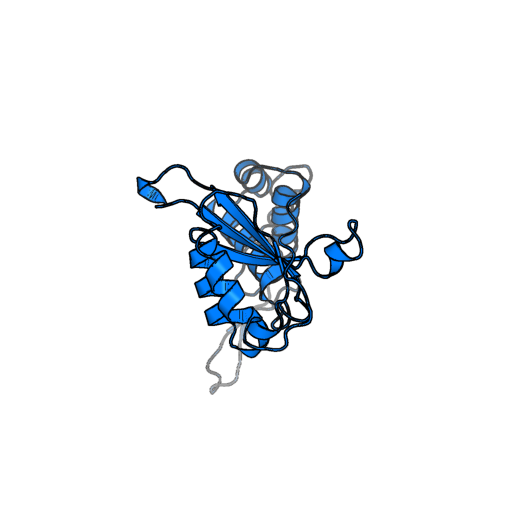Protein AF-A0A160PPE0-F1 (afdb_monomer)

Foldseek 3Di:
DAWEAFDPLATDADDDDWDKDADPDPPDPDGIDTDDDPQDDDPDRYGPVLLVVLQCCCPPVVDDLVSSCSSNVHDSVVSVVSPVVVVCCVAPVDVCSLPPQQAKEKEKDQQDPPCVVCNSSIKIWIWRCNVCVVPVPDDTHTHDIGDDDTLVRVVVVLVVVDDVSNLSHDHYHYPPDPPCPVRVVVVCVVVVPDDPDDDPDPDDD

Nearest PDB structures (foldseek):
  4g97-assembly1_A  TM=7.690E-01  e=4.240E-01  Brucella abortus 2308
  5wuq-assembly1_A  TM=9.415E-01  e=1.802E+00  Bacillus subtilis subsp. subtilis str. 168
  7qh5-assembly2_B  TM=7.690E-01  e=1.255E+00  Streptomyces tsukubensis NRRL18488
  5wur-assembly2_B  TM=7.619E-01  e=2.033E+00  Bacillus subtilis subsp. subtilis str. 168
  4qic-assembly1_C  TM=3.528E-01  e=1.048E+00  Bartonella quintana str. Toulouse

Secondary structure (DSSP, 8-state):
-EEEEEETTEEEEE-PPPPEEE---TT-S--EEE--BTTB-TT-SB-HHHHHHHHHHHHTS---HHHHHHHHT--HHHHHHHHHHHHHHHHHS-TTTTTT--EEEEEEEE----HHHHTT-EEEEEEE-HHHHH-TTSPPEEEEEEES-HHHHHHHHHHTTHHHHHHH--EEEE---TTTHHHHTTTHHHHTTS-S---------

Radius of gyration: 23.4 Å; Cα contacts (8 Å, |Δi|>4): 264; chains: 1; bounding box: 59×48×58 Å

pLDDT: mean 83.8, std 20.53, range [24.53, 97.12]

Solvent-accessible surface area (backbone atoms only — not comparable to full-atom values): 12202 Å² total; per-residue (Å²): 107,34,36,34,66,50,57,96,75,37,53,30,71,45,83,73,88,67,61,72,48,71,58,83,58,87,87,51,88,72,47,70,48,65,63,84,53,100,54,30,60,91,93,56,54,46,29,59,65,39,43,58,48,51,43,46,37,44,74,74,67,64,43,52,70,68,59,53,23,60,35,44,67,51,55,68,67,61,49,53,48,44,42,50,54,50,52,48,46,75,46,61,66,49,93,62,62,68,65,87,49,30,26,37,36,43,46,73,45,79,82,42,88,53,46,92,84,50,48,83,23,32,29,22,39,34,27,31,31,46,62,25,76,80,36,81,84,43,75,66,44,74,62,49,76,43,73,38,57,48,70,66,39,48,52,53,54,45,61,77,61,38,69,71,55,49,72,50,51,76,42,78,47,62,75,88,58,89,73,48,76,76,53,51,64,59,48,45,62,67,57,70,76,62,75,100,80,72,84,88,72,84,79,83,128

InterPro domains:
  IPR002560 Transposase IS204/IS1001/IS1096/IS1165, DDE domain [PF01610] (104-182)
  IPR047951 Transposase ISL3 [PTHR33498] (4-182)

Mean predicted aligned error: 9.92 Å

Structure (mmCIF, N/CA/C/O backbone):
data_AF-A0A160PPE0-F1
#
_entry.id   AF-A0A160PPE0-F1
#
loop_
_atom_site.group_PDB
_atom_site.id
_atom_site.type_symbol
_atom_site.label_atom_id
_atom_site.label_alt_id
_atom_site.label_comp_id
_atom_site.label_asym_id
_atom_site.label_entity_id
_atom_site.label_seq_id
_atom_site.pdbx_PDB_ins_code
_atom_site.Cartn_x
_atom_site.Cartn_y
_atom_site.Cartn_z
_atom_site.occupancy
_atom_site.B_iso_or_equiv
_atom_site.auth_seq_id
_atom_site.auth_comp_id
_atom_site.auth_asym_id
_atom_site.auth_atom_id
_atom_site.pdbx_PDB_model_num
ATOM 1 N N . MET A 1 1 ? -14.828 2.390 20.466 1.00 84.12 1 MET A N 1
ATOM 2 C CA . MET A 1 1 ? -14.376 3.751 20.105 1.00 84.12 1 MET A CA 1
ATOM 3 C C . MET A 1 1 ? -13.632 3.633 18.794 1.00 84.12 1 MET A C 1
ATOM 5 O O . MET A 1 1 ? -12.769 2.766 18.710 1.00 84.12 1 MET A O 1
ATOM 9 N N . LEU A 1 2 ? -14.002 4.438 17.804 1.00 94.56 2 LEU A N 1
ATOM 10 C CA . LEU A 1 2 ? -13.472 4.385 16.444 1.00 94.56 2 LEU A CA 1
ATOM 11 C C . LEU A 1 2 ? -12.759 5.710 16.148 1.00 94.56 2 LEU A C 1
ATOM 13 O O . LEU A 1 2 ? -13.330 6.768 16.389 1.00 94.56 2 LEU A O 1
ATOM 17 N N . ILE A 1 3 ? -11.504 5.662 15.721 1.00 96.31 3 ILE A N 1
ATOM 18 C CA . ILE A 1 3 ? -10.716 6.842 15.357 1.00 96.31 3 ILE A CA 1
ATOM 19 C C . ILE A 1 3 ? -11.130 7.301 13.971 1.00 96.31 3 ILE A C 1
ATOM 21 O O . ILE A 1 3 ? -11.381 6.482 13.083 1.00 96.31 3 ILE A O 1
ATOM 25 N N . ASP A 1 4 ? -11.179 8.614 13.810 1.00 96.38 4 ASP A N 1
ATOM 26 C CA . ASP A 1 4 ? -11.656 9.226 12.595 1.00 96.38 4 ASP A CA 1
ATOM 27 C C . ASP A 1 4 ? -10.858 10.474 12.206 1.00 96.38 4 ASP A C 1
ATOM 29 O O . ASP A 1 4 ? -9.935 10.874 12.919 1.00 96.38 4 ASP A O 1
ATOM 33 N N . LEU A 1 5 ? -11.187 11.072 11.058 1.00 96.88 5 LEU A N 1
ATOM 34 C CA . LEU A 1 5 ? -10.476 12.246 10.547 1.00 96.88 5 LEU A CA 1
ATOM 35 C C . LEU A 1 5 ? -10.443 13.392 11.562 1.00 96.88 5 LEU A C 1
ATOM 37 O O . LEU A 1 5 ? -11.443 13.627 12.244 1.00 96.88 5 LEU A O 1
ATOM 41 N N . PRO A 1 6 ? -9.329 14.142 11.630 1.00 95.75 6 PRO A N 1
ATOM 42 C CA . PRO A 1 6 ? -9.241 15.281 12.523 1.00 95.75 6 PRO A CA 1
ATOM 43 C C . PRO A 1 6 ? -10.255 16.358 12.133 1.00 95.75 6 PRO A C 1
ATOM 45 O O . PRO A 1 6 ? -10.425 16.673 10.953 1.00 95.75 6 PRO A O 1
ATOM 48 N N . ILE A 1 7 ? -10.888 16.957 13.138 1.00 94.44 7 ILE A N 1
ATOM 49 C CA . ILE A 1 7 ? -11.834 18.064 12.980 1.00 94.44 7 ILE A CA 1
ATOM 50 C C . ILE A 1 7 ? -11.154 19.314 13.526 1.00 94.44 7 ILE A C 1
ATOM 52 O O . ILE A 1 7 ? -10.729 19.337 14.679 1.00 94.44 7 ILE A O 1
ATOM 56 N N . VAL A 1 8 ? -10.993 20.334 12.678 1.00 93.06 8 VAL A N 1
ATOM 57 C CA . VAL A 1 8 ? -10.315 21.602 13.024 1.00 93.06 8 VAL A CA 1
ATOM 58 C C . VAL A 1 8 ? -8.919 21.365 13.642 1.00 93.06 8 VAL A C 1
ATOM 60 O O . VAL A 1 8 ? -8.497 22.036 14.572 1.00 93.06 8 VAL A O 1
ATOM 63 N N . GLY A 1 9 ? -8.192 20.360 13.140 1.00 87.56 9 GLY A N 1
ATOM 64 C CA . GLY A 1 9 ? -6.842 20.023 13.611 1.00 87.56 9 GLY A CA 1
ATOM 65 C C . GLY A 1 9 ? -6.776 19.161 14.877 1.00 87.56 9 GLY A C 1
ATOM 66 O O . GLY A 1 9 ? -5.674 18.832 15.312 1.00 87.56 9 GLY A O 1
ATOM 67 N N . PHE A 1 10 ? -7.914 18.744 15.439 1.00 93.06 10 PHE A N 1
ATOM 68 C CA . PHE A 1 10 ? -7.955 17.917 16.645 1.00 93.06 10 PHE A CA 1
ATOM 69 C C . PHE A 1 10 ? -8.280 16.446 16.340 1.00 93.06 10 PHE A C 1
ATOM 71 O O . PHE A 1 10 ? -9.212 16.170 15.572 1.00 93.06 10 PHE A O 1
ATOM 78 N N . PRO A 1 11 ? -7.572 15.486 16.974 1.00 95.62 11 PRO A N 1
ATOM 79 C CA . PRO A 1 11 ? -7.901 14.067 16.896 1.00 95.62 11 PRO A CA 1
ATOM 80 C C . PRO A 1 11 ? -9.362 13.793 17.258 1.00 95.62 11 PRO A C 1
ATOM 82 O O . PRO A 1 11 ? -9.830 14.189 18.327 1.00 95.62 11 PRO A O 1
ATOM 85 N N . THR A 1 12 ? -10.076 13.069 16.396 1.00 96.19 12 THR A N 1
ATOM 86 C CA . THR A 1 12 ? -11.505 12.786 16.585 1.00 96.19 12 THR A CA 1
ATOM 87 C C . THR A 1 12 ? -11.744 11.303 16.845 1.00 96.19 12 THR A C 1
ATOM 89 O O . THR A 1 12 ? -11.186 10.423 16.188 1.00 96.19 12 THR A O 1
ATOM 92 N N . LYS A 1 13 ? -12.591 11.017 17.839 1.00 94.94 13 LYS A N 1
ATOM 93 C CA . LYS A 1 13 ? -12.958 9.664 18.265 1.00 94.94 13 LYS A CA 1
ATOM 94 C C . LYS A 1 13 ? -14.474 9.527 18.276 1.00 94.94 13 LYS A C 1
ATOM 96 O O . LYS A 1 13 ? -15.155 10.164 19.075 1.00 94.94 13 LYS A O 1
ATOM 101 N N . LEU A 1 14 ? -14.998 8.638 17.445 1.00 94.12 14 LEU A N 1
ATOM 102 C CA . LEU A 1 14 ? -16.407 8.283 17.421 1.00 94.12 14 LEU A CA 1
ATOM 103 C C . LEU A 1 14 ? -16.722 7.280 18.538 1.00 94.12 14 LEU A C 1
ATOM 105 O O . LEU A 1 14 ? -16.109 6.208 18.671 1.00 94.12 14 LEU A O 1
ATOM 109 N N . ARG A 1 15 ? -17.723 7.620 19.348 1.00 93.88 15 ARG A N 1
ATOM 110 C CA . ARG A 1 15 ? -18.316 6.728 20.347 1.00 93.88 15 ARG A CA 1
ATOM 111 C C . ARG A 1 15 ? -19.572 6.102 19.761 1.00 93.88 15 ARG A C 1
ATOM 113 O O . ARG A 1 15 ? -20.648 6.675 19.822 1.00 93.88 15 ARG A O 1
ATOM 120 N N . ILE A 1 16 ? -19.400 4.921 19.181 1.00 91.00 16 ILE A N 1
ATOM 121 C CA . ILE A 1 16 ? -20.469 4.183 18.509 1.00 91.00 16 ILE A CA 1
ATOM 122 C C . ILE A 1 16 ? -20.936 3.045 19.418 1.00 91.00 16 ILE A C 1
ATOM 124 O O . ILE A 1 16 ? -20.110 2.321 19.983 1.00 91.00 16 ILE A O 1
ATOM 128 N N . ARG A 1 17 ? -22.256 2.881 19.543 1.00 91.62 17 ARG A N 1
ATOM 129 C CA . ARG A 1 17 ? -22.886 1.706 20.152 1.00 91.62 17 ARG A CA 1
ATOM 130 C C . ARG A 1 17 ? -23.423 0.825 19.031 1.00 91.62 17 ARG A C 1
ATOM 132 O O . ARG A 1 17 ? -24.295 1.249 18.284 1.00 91.62 17 ARG A O 1
ATOM 139 N N . LEU A 1 18 ? -22.892 -0.387 18.929 1.00 90.81 18 LEU A N 1
ATOM 140 C CA . LEU A 1 18 ? -23.317 -1.368 17.938 1.00 90.81 18 LEU A CA 1
ATOM 141 C C . LEU A 1 18 ? -24.235 -2.409 18.585 1.00 90.81 18 LEU A C 1
ATOM 143 O O . LEU A 1 18 ? -23.887 -2.924 19.653 1.00 90.81 18 LEU A O 1
ATOM 147 N N . PRO A 1 19 ? -25.380 -2.738 17.960 1.00 93.62 19 PRO A N 1
ATOM 148 C CA . PRO A 1 19 ? -26.183 -3.882 18.360 1.00 93.62 19 PRO A CA 1
ATOM 149 C C . PRO A 1 19 ? -25.356 -5.169 18.377 1.00 93.62 19 PRO A C 1
ATOM 151 O O . PRO A 1 19 ? -24.534 -5.418 17.489 1.00 93.62 19 PRO A O 1
ATOM 154 N N . ARG A 1 20 ? -25.592 -5.999 19.394 1.00 93.62 20 ARG A N 1
ATOM 155 C CA . ARG A 1 20 ? -25.064 -7.362 19.476 1.00 93.62 20 ARG A CA 1
ATOM 156 C C . ARG A 1 20 ? -26.233 -8.326 19.379 1.00 93.62 20 ARG A C 1
ATO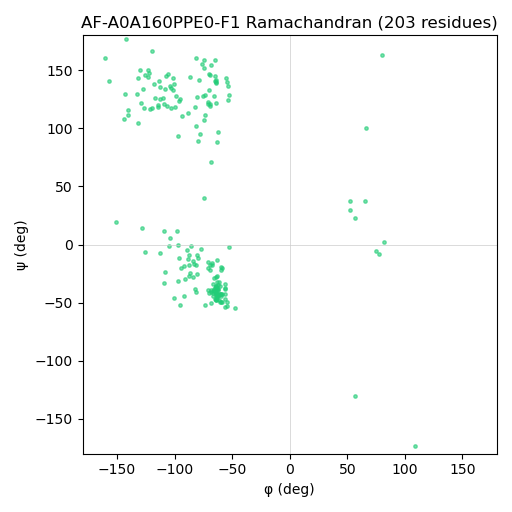M 158 O O . ARG A 1 20 ? -27.173 -8.237 20.162 1.00 93.62 20 ARG A O 1
ATOM 165 N N . TYR A 1 21 ? -26.152 -9.245 18.434 1.00 92.88 21 TYR A N 1
ATOM 166 C CA . TYR A 1 21 ? -27.159 -10.266 18.200 1.00 92.88 21 TYR A CA 1
ATOM 167 C C . TYR A 1 21 ? -26.696 -11.590 18.800 1.00 92.88 21 TYR A C 1
ATOM 169 O O . TYR A 1 21 ? -25.512 -11.931 18.749 1.00 92.88 21 TYR A O 1
ATOM 177 N N . ARG A 1 22 ? -27.637 -12.351 19.359 1.00 95.19 22 ARG A N 1
ATOM 178 C CA . ARG A 1 22 ? -27.405 -13.713 19.845 1.00 95.19 22 ARG A CA 1
ATOM 179 C C . ARG A 1 22 ? -28.125 -14.691 18.925 1.00 95.19 22 ARG A C 1
ATOM 181 O O . ARG A 1 22 ? -29.330 -14.573 18.734 1.00 95.19 22 ARG A O 1
ATOM 188 N N . CYS A 1 23 ? -27.405 -15.673 18.393 1.00 95.12 23 CYS A N 1
ATOM 189 C CA . CYS A 1 23 ? -28.020 -16.766 17.651 1.00 95.12 23 CYS A CA 1
ATOM 190 C C . CYS A 1 23 ? -28.697 -17.740 18.620 1.00 95.12 23 CYS A C 1
ATOM 192 O O . CYS A 1 23 ? -28.080 -18.229 19.570 1.00 95.12 23 CYS A O 1
ATOM 194 N N . THR A 1 24 ? -29.971 -18.028 18.366 1.00 95.62 24 THR A N 1
ATOM 195 C CA . THR A 1 24 ? -30.791 -18.951 19.160 1.00 95.62 24 THR A CA 1
ATOM 196 C C . THR A 1 24 ? -30.613 -20.412 18.746 1.00 95.62 24 THR A C 1
ATOM 198 O O . THR A 1 24 ? -30.980 -21.303 19.505 1.00 95.62 24 THR A O 1
ATOM 201 N N . ASN A 1 25 ? -30.004 -20.690 17.586 1.00 95.38 25 ASN A N 1
ATOM 202 C CA . ASN A 1 25 ? -29.808 -22.054 17.103 1.00 95.38 25 ASN A CA 1
ATOM 203 C C . ASN A 1 25 ? -28.776 -22.806 17.974 1.00 95.38 25 ASN A C 1
ATOM 205 O O . ASN A 1 25 ? -27.601 -22.408 18.021 1.00 95.38 25 ASN A O 1
ATOM 209 N N . PRO A 1 26 ? -29.156 -23.924 18.625 1.00 90.69 26 PRO A N 1
ATOM 210 C CA . PRO A 1 26 ? -28.257 -24.694 19.480 1.00 90.69 26 PRO A CA 1
ATOM 211 C C . PRO A 1 26 ? -27.054 -25.264 18.718 1.00 90.69 26 PRO A C 1
ATOM 213 O O . PRO A 1 26 ? -25.957 -25.267 19.275 1.00 90.69 26 PRO A O 1
ATOM 216 N N . LYS A 1 27 ? -27.207 -25.618 17.434 1.00 94.88 27 LYS A N 1
ATOM 217 C CA . LYS A 1 27 ? -26.142 -26.195 16.591 1.00 94.88 27 LYS A CA 1
ATOM 218 C C . LYS A 1 27 ? -25.166 -25.160 16.011 1.00 94.88 27 LYS A C 1
ATOM 220 O O . LYS A 1 27 ? -24.157 -25.537 15.422 1.00 94.88 27 LYS A O 1
ATOM 225 N N . CYS A 1 28 ? -25.445 -23.859 16.142 1.00 94.00 28 CYS A N 1
ATOM 226 C CA . CYS A 1 28 ? -24.568 -22.816 15.605 1.00 94.00 28 CYS A CA 1
ATOM 227 C C . CYS A 1 28 ? -23.287 -22.667 16.447 1.00 94.00 28 CYS A C 1
ATOM 229 O O . CYS A 1 28 ? -23.375 -22.503 17.667 1.00 94.00 28 CYS A O 1
ATOM 231 N N . LYS A 1 29 ? -22.115 -22.690 15.792 1.00 92.94 29 LYS A N 1
ATOM 232 C CA . LYS A 1 29 ? -20.793 -22.551 16.436 1.00 92.94 29 LYS A CA 1
ATOM 233 C C . LYS A 1 29 ? -20.540 -21.131 16.963 1.00 92.94 29 LYS A C 1
ATOM 235 O O . LYS A 1 29 ? -20.049 -20.971 18.074 1.00 92.94 29 LYS A O 1
ATOM 240 N N . GLN A 1 30 ? -20.920 -20.104 16.200 1.00 91.25 30 GLN A N 1
ATOM 241 C CA . GLN A 1 30 ? -20.799 -18.698 16.594 1.00 91.25 30 GLN A CA 1
ATOM 242 C C . GLN A 1 30 ? -22.109 -18.235 17.249 1.00 91.25 30 GLN A C 1
ATOM 244 O O . GLN A 1 30 ? -23.138 -18.117 16.591 1.00 91.25 30 GLN A O 1
ATOM 249 N N . LYS A 1 31 ? -22.097 -17.974 18.560 1.00 94.25 31 LYS A N 1
ATOM 250 C CA . LYS A 1 31 ? -23.318 -17.594 19.301 1.00 94.25 31 LYS A CA 1
ATOM 251 C C . LYS A 1 31 ? -23.623 -16.104 19.280 1.00 94.25 31 LYS A C 1
ATOM 253 O O . LYS A 1 31 ? -24.780 -15.734 19.460 1.00 94.25 31 LYS A O 1
ATOM 258 N N . TYR A 1 32 ? -22.614 -15.265 19.077 1.00 92.56 32 TYR A N 1
ATOM 259 C CA . TYR A 1 32 ? -22.750 -13.816 19.143 1.00 92.56 32 TYR A CA 1
ATOM 260 C C . TYR A 1 32 ? -22.214 -13.163 17.881 1.00 92.56 32 TYR A C 1
ATOM 262 O O . TYR A 1 32 ? -21.108 -13.469 17.432 1.00 92.56 32 TYR A O 1
ATOM 270 N N . PHE A 1 33 ? -23.001 -12.227 17.371 1.00 90.81 33 PHE A N 1
ATOM 271 C CA . PHE A 1 33 ? -22.691 -11.402 16.217 1.00 90.81 33 PHE A CA 1
ATOM 272 C C . PHE A 1 33 ? -22.786 -9.945 16.641 1.00 90.81 33 PHE A C 1
ATOM 274 O O . PHE A 1 33 ? -23.544 -9.590 17.545 1.00 90.81 33 PHE A O 1
ATOM 281 N N . GLN A 1 34 ? -22.009 -9.095 16.000 1.00 91.31 34 GLN A N 1
ATOM 282 C CA . GLN A 1 34 ? -22.076 -7.657 16.189 1.00 91.31 34 GLN A CA 1
ATOM 283 C C . GLN A 1 34 ? -22.462 -7.045 14.852 1.00 91.31 34 GLN A C 1
ATOM 285 O O . GLN A 1 34 ? -21.963 -7.495 13.824 1.00 91.31 34 GLN A O 1
ATOM 290 N N . ALA A 1 35 ? -23.354 -6.055 14.867 1.00 91.44 35 ALA A N 1
ATOM 291 C CA . ALA A 1 35 ? -23.642 -5.277 13.669 1.00 91.44 35 ALA A CA 1
ATOM 292 C C . ALA A 1 35 ? -22.342 -4.703 13.087 1.00 91.44 35 ALA A C 1
ATOM 294 O O . ALA A 1 35 ? -21.491 -4.202 13.829 1.00 91.44 35 ALA A O 1
ATOM 295 N N . GLU A 1 36 ? -22.205 -4.783 11.770 1.00 91.62 36 GLU A N 1
ATOM 296 C CA . GLU A 1 36 ? -21.066 -4.230 11.048 1.00 91.62 36 GLU A CA 1
ATOM 297 C C . GLU A 1 36 ? -21.240 -2.730 10.814 1.00 91.62 36 GLU A C 1
ATOM 299 O O . GLU A 1 36 ? -22.341 -2.178 10.897 1.00 91.62 36 GLU A O 1
ATOM 304 N N . LEU A 1 37 ? -20.123 -2.061 10.545 1.00 92.31 37 LEU A N 1
ATOM 305 C CA . LEU A 1 37 ? -20.098 -0.663 10.150 1.00 92.31 37 LEU A CA 1
ATOM 306 C C . LEU A 1 37 ? -19.727 -0.583 8.679 1.00 92.31 37 LEU A C 1
ATOM 308 O O . LEU A 1 37 ? -18.734 -1.160 8.263 1.00 92.31 37 LEU A O 1
ATOM 312 N N . SER A 1 38 ? -20.459 0.219 7.911 1.00 92.75 38 SER A N 1
ATOM 313 C CA . SER A 1 38 ? -20.084 0.522 6.524 1.00 92.75 38 SER A CA 1
ATOM 314 C C . SER A 1 38 ? -18.803 1.355 6.417 1.00 92.75 38 SER A C 1
ATOM 316 O O . SER A 1 38 ? -18.227 1.478 5.343 1.00 92.75 38 SER A O 1
ATOM 318 N N . CYS A 1 39 ? -18.373 1.979 7.518 1.00 93.31 39 CYS A N 1
ATOM 319 C CA . CYS A 1 39 ? -17.242 2.897 7.548 1.00 93.31 39 CYS A CA 1
ATOM 320 C C . CYS A 1 39 ? -15.966 2.316 8.178 1.00 93.31 39 CYS A C 1
ATOM 322 O O . CYS A 1 39 ? -14.971 3.045 8.232 1.00 93.31 39 CYS A O 1
ATOM 324 N N . ALA A 1 40 ? -15.978 1.067 8.658 1.00 94.06 40 ALA A N 1
ATOM 325 C CA . ALA A 1 40 ? -14.808 0.396 9.226 1.00 94.06 40 ALA A CA 1
ATOM 326 C C . ALA A 1 40 ? -14.938 -1.134 9.171 1.00 94.06 40 ALA A C 1
ATOM 328 O O . ALA A 1 40 ? -15.996 -1.667 9.507 1.00 94.06 40 ALA A O 1
ATOM 329 N N . ASP A 1 41 ? -13.838 -1.832 8.870 1.00 91.19 41 ASP A N 1
ATOM 330 C CA . ASP A 1 41 ? -13.825 -3.298 8.884 1.00 91.19 41 ASP A CA 1
ATOM 331 C C . ASP A 1 41 ? -14.060 -3.873 10.284 1.00 91.19 41 ASP A C 1
ATOM 333 O O . ASP A 1 41 ? -13.783 -3.252 11.322 1.00 91.19 41 ASP A O 1
ATOM 337 N N . HIS A 1 42 ? -14.497 -5.131 10.308 1.00 89.00 42 HIS A N 1
ATOM 338 C CA . HIS A 1 42 ? -14.725 -5.873 11.536 1.00 89.00 42 HIS A CA 1
ATOM 339 C C . HIS A 1 42 ? -13.482 -5.868 12.448 1.00 89.00 42 HIS A C 1
ATOM 341 O O . HIS A 1 42 ? -12.378 -6.241 12.054 1.00 89.00 42 HIS A O 1
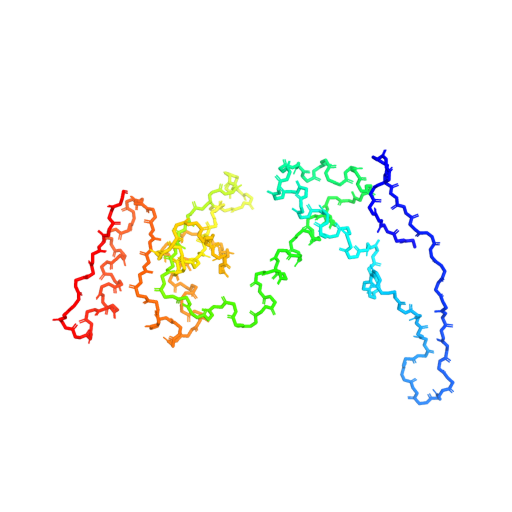ATOM 347 N N . GLY A 1 43 ? -13.660 -5.422 13.694 1.00 86.75 43 GLY A N 1
ATOM 348 C CA . GLY A 1 43 ? -12.595 -5.363 14.701 1.00 86.75 43 GLY A CA 1
ATOM 349 C C . GLY A 1 43 ? -11.572 -4.230 14.527 1.00 86.75 43 GLY A C 1
ATOM 350 O O . GLY A 1 43 ? -10.745 -4.030 15.425 1.00 86.75 43 GLY A O 1
ATOM 351 N N . LYS A 1 44 ? -11.618 -3.448 13.439 1.00 90.69 44 LYS A N 1
ATOM 352 C CA . LYS A 1 44 ? -10.713 -2.304 13.259 1.00 90.69 44 LYS A CA 1
ATOM 353 C C . LYS A 1 44 ? -11.121 -1.127 14.146 1.00 90.69 44 LYS A C 1
ATOM 355 O O . LYS A 1 44 ? -12.278 -0.932 14.515 1.00 90.69 44 LYS A O 1
ATOM 360 N N . LYS A 1 45 ? -10.120 -0.323 14.509 1.00 91.38 45 LYS A N 1
ATOM 361 C CA . LYS A 1 45 ? -10.269 0.857 15.378 1.00 91.38 45 LYS A CA 1
ATOM 362 C C . LYS A 1 45 ? -10.219 2.180 14.615 1.00 91.38 45 LYS A C 1
ATOM 364 O O . LYS A 1 45 ? -10.241 3.224 15.259 1.00 91.38 45 LYS A O 1
ATOM 369 N N . VAL A 1 46 ? -10.170 2.150 13.287 1.00 95.75 46 VAL A N 1
ATOM 370 C CA . VAL A 1 46 ? -10.102 3.329 12.411 1.00 95.75 46 VAL A CA 1
ATOM 371 C C . VAL A 1 46 ? -11.168 3.231 11.327 1.00 95.75 46 VAL A C 1
ATOM 373 O O . VAL A 1 46 ? -11.532 2.124 10.933 1.00 95.75 46 VAL A O 1
ATOM 376 N N . THR A 1 47 ? -11.666 4.367 10.848 1.00 96.31 47 THR A N 1
ATOM 377 C CA . THR A 1 47 ? -12.526 4.404 9.657 1.00 96.31 47 THR A CA 1
ATOM 378 C C . THR A 1 47 ? -11.709 4.227 8.372 1.00 96.31 47 THR A C 1
ATOM 380 O O . THR A 1 47 ? -10.538 4.608 8.322 1.00 96.31 47 THR A O 1
ATOM 383 N N . HIS A 1 48 ? -12.323 3.743 7.287 1.00 94.69 48 HIS A N 1
ATOM 384 C CA . HIS A 1 48 ? -11.647 3.621 5.979 1.00 94.69 48 HIS A CA 1
ATOM 385 C C . HIS A 1 48 ? -11.075 4.958 5.481 1.00 94.69 48 HIS A C 1
ATOM 387 O O . HIS A 1 48 ? -10.010 5.017 4.862 1.00 94.69 48 HIS A O 1
ATOM 393 N N . ARG A 1 49 ? -11.763 6.067 5.790 1.00 95.75 49 ARG A N 1
ATOM 394 C CA . ARG A 1 49 ? -11.323 7.410 5.394 1.00 95.75 49 ARG A CA 1
ATOM 395 C C . ARG A 1 49 ? -10.016 7.833 6.065 1.00 95.75 49 ARG A C 1
ATOM 397 O O . ARG A 1 49 ? -9.258 8.573 5.442 1.00 95.75 49 ARG A O 1
ATOM 404 N N . VAL A 1 50 ? -9.714 7.344 7.273 1.00 96.62 50 VAL A N 1
ATOM 405 C CA . VAL A 1 50 ? -8.426 7.606 7.941 1.00 96.62 50 VAL A CA 1
ATOM 406 C C . VAL A 1 50 ? -7.273 7.041 7.122 1.00 96.62 50 VAL A C 1
ATOM 408 O O . VAL A 1 50 ? -6.290 7.745 6.906 1.00 96.62 50 VAL A O 1
ATOM 411 N N . THR A 1 51 ? -7.402 5.821 6.605 1.00 94.56 51 THR A N 1
ATOM 412 C CA . THR A 1 51 ? -6.336 5.174 5.832 1.00 94.56 51 THR A CA 1
ATOM 413 C C . THR A 1 51 ? -6.028 5.939 4.542 1.00 94.56 51 THR A C 1
ATOM 415 O O . THR A 1 51 ? -4.872 6.268 4.272 1.00 94.56 51 THR A O 1
ATOM 418 N N . ARG A 1 52 ? -7.067 6.330 3.788 1.00 94.75 52 ARG A N 1
ATOM 419 C CA . ARG A 1 52 ? -6.909 7.194 2.604 1.00 94.75 52 ARG A CA 1
ATOM 420 C C . ARG A 1 52 ? -6.263 8.534 2.962 1.00 94.75 52 ARG A C 1
ATOM 422 O O . ARG A 1 52 ? -5.389 9.011 2.240 1.00 94.75 52 ARG A O 1
ATOM 429 N N . TRP A 1 53 ? -6.688 9.143 4.067 1.00 96.44 53 TRP A N 1
ATOM 430 C CA . TRP A 1 53 ? -6.154 10.425 4.522 1.00 96.44 53 TRP A CA 1
ATOM 431 C C . TRP A 1 53 ? -4.672 10.330 4.896 1.00 96.44 53 TRP A C 1
ATOM 433 O O . TRP A 1 53 ? -3.906 11.201 4.492 1.00 96.44 53 TRP A O 1
ATOM 443 N N . ILE A 1 54 ? -4.245 9.263 5.586 1.00 97.00 54 ILE A N 1
ATOM 444 C CA . ILE A 1 54 ? -2.826 9.001 5.885 1.00 97.00 54 ILE A CA 1
ATOM 445 C C . ILE A 1 54 ? -2.019 9.007 4.585 1.00 97.00 54 ILE A C 1
ATOM 447 O O . ILE A 1 54 ? -1.059 9.768 4.466 1.00 97.00 54 ILE A O 1
ATOM 451 N N . LEU A 1 55 ? -2.439 8.224 3.587 1.00 95.38 55 LEU A N 1
ATOM 452 C CA . LEU A 1 55 ? -1.693 8.111 2.337 1.00 95.38 55 LEU A CA 1
ATOM 453 C C . LEU A 1 55 ? -1.607 9.446 1.586 1.00 95.38 55 LEU A C 1
ATOM 455 O O . LEU A 1 55 ? -0.532 9.820 1.124 1.00 95.38 55 LEU A O 1
ATOM 459 N N . GLN A 1 56 ? -2.700 10.212 1.521 1.00 95.75 56 GLN A N 1
ATOM 460 C CA . GLN A 1 56 ? -2.686 11.549 0.917 1.00 95.75 56 GLN A CA 1
ATOM 461 C C . GLN A 1 56 ? -1.701 12.487 1.630 1.00 95.75 56 GLN A C 1
ATOM 463 O O . GLN A 1 56 ? -0.960 13.224 0.977 1.00 95.75 56 GLN A O 1
ATOM 468 N N . ARG A 1 57 ? -1.664 12.462 2.968 1.00 96.19 57 ARG A N 1
ATOM 469 C CA . ARG A 1 57 ? -0.777 13.321 3.767 1.00 96.19 57 ARG A CA 1
ATOM 470 C C . ARG A 1 57 ? 0.692 12.979 3.559 1.00 96.19 57 ARG A C 1
ATOM 472 O O . ARG A 1 57 ? 1.492 13.899 3.406 1.00 96.19 57 ARG A O 1
ATOM 479 N N . LEU A 1 58 ? 1.022 11.695 3.474 1.00 95.94 58 LEU A N 1
ATOM 480 C CA . LEU A 1 58 ? 2.388 11.237 3.226 1.00 95.94 58 LEU A CA 1
ATOM 481 C C . LEU A 1 58 ? 2.823 11.468 1.768 1.00 95.94 58 LEU A C 1
ATOM 483 O O . LEU A 1 58 ? 3.863 12.077 1.522 1.00 95.94 58 LEU A O 1
ATOM 487 N N . ALA A 1 59 ? 2.029 11.009 0.797 1.00 92.06 59 ALA A N 1
ATOM 488 C CA . ALA A 1 59 ? 2.437 10.958 -0.608 1.00 92.06 59 ALA A CA 1
ATOM 489 C C . ALA A 1 59 ? 2.291 12.302 -1.338 1.00 92.06 59 ALA A C 1
ATOM 491 O O . ALA A 1 59 ? 3.172 12.680 -2.107 1.00 92.06 59 ALA A O 1
ATOM 492 N N . ILE A 1 60 ? 1.197 13.032 -1.090 1.00 94.06 60 ILE A N 1
ATOM 493 C CA . ILE A 1 60 ? 0.867 14.266 -1.822 1.00 94.06 60 ILE A CA 1
ATOM 494 C C . ILE A 1 60 ? 1.358 15.484 -1.045 1.00 94.06 60 ILE A C 1
ATOM 496 O O . ILE A 1 60 ? 2.079 16.320 -1.580 1.00 94.06 60 ILE A O 1
ATOM 500 N N . TYR A 1 61 ? 0.998 15.570 0.237 1.00 94.88 61 TYR A N 1
ATOM 501 C CA . TYR A 1 61 ? 1.330 16.731 1.069 1.00 94.88 61 TYR A CA 1
ATOM 502 C C . TYR A 1 61 ? 2.716 16.652 1.719 1.00 94.88 61 TYR A C 1
ATOM 504 O O . TYR A 1 61 ? 3.094 17.581 2.429 1.00 94.88 61 TYR A O 1
ATOM 512 N N . ARG A 1 62 ? 3.462 15.558 1.497 1.00 93.44 62 ARG A N 1
ATOM 513 C CA . ARG A 1 62 ? 4.825 15.341 2.018 1.00 93.44 62 ARG A CA 1
ATOM 514 C C . ARG A 1 62 ? 4.937 15.541 3.536 1.00 93.44 62 ARG A C 1
ATOM 516 O O . ARG A 1 62 ? 5.981 15.938 4.047 1.00 93.44 62 ARG A O 1
ATOM 523 N N . MET A 1 63 ? 3.860 15.275 4.273 1.00 95.56 63 MET A N 1
ATOM 524 C CA . MET A 1 63 ? 3.887 15.328 5.730 1.00 95.56 63 MET A CA 1
ATOM 525 C C . MET A 1 63 ? 4.712 14.171 6.280 1.00 95.56 63 MET A C 1
ATOM 527 O O . MET A 1 63 ? 4.691 13.061 5.753 1.00 95.56 63 MET A O 1
ATOM 531 N N . SER A 1 64 ? 5.398 14.411 7.396 1.00 96.25 64 SER A N 1
ATOM 532 C CA . SER A 1 64 ? 6.064 13.329 8.111 1.00 96.25 64 SER A CA 1
ATOM 533 C C . SER A 1 64 ? 5.041 12.373 8.733 1.00 96.25 64 SER A C 1
ATOM 535 O O . SER A 1 64 ? 3.916 12.752 9.088 1.00 96.25 64 SER A O 1
ATOM 537 N N . VAL A 1 65 ? 5.459 11.123 8.943 1.00 96.19 65 VAL A N 1
ATOM 538 C CA . VAL A 1 65 ? 4.669 10.134 9.694 1.00 96.19 65 VAL A CA 1
ATOM 539 C C . VAL A 1 65 ? 4.341 10.659 11.096 1.00 96.19 65 VAL A C 1
ATOM 541 O O . VAL A 1 65 ? 3.212 10.519 11.561 1.00 96.19 65 VAL A O 1
ATOM 544 N N . HIS A 1 66 ? 5.285 11.359 11.735 1.00 97.12 66 HIS A N 1
ATOM 545 C CA . HIS A 1 66 ? 5.080 11.954 13.055 1.00 97.12 66 HIS A CA 1
ATOM 546 C C . HIS A 1 66 ? 3.993 13.047 13.061 1.00 97.12 66 HIS A C 1
ATOM 548 O O . HIS A 1 66 ? 3.155 13.097 13.960 1.00 97.12 66 HIS A O 1
ATOM 554 N N . ALA A 1 67 ? 3.957 13.918 12.051 1.00 96.12 67 ALA A N 1
ATOM 555 C CA . ALA A 1 67 ? 2.900 14.925 11.947 1.00 96.12 67 ALA A CA 1
ATOM 556 C C . ALA A 1 67 ? 1.525 14.273 11.711 1.00 96.12 67 ALA A C 1
ATOM 558 O O . ALA A 1 67 ? 0.523 14.681 12.300 1.00 96.12 67 ALA A O 1
ATOM 559 N N . THR A 1 68 ? 1.497 13.215 10.898 1.00 96.50 68 THR A N 1
ATOM 560 C CA . THR A 1 68 ? 0.288 12.449 10.569 1.00 96.50 68 THR A CA 1
ATOM 561 C C . THR A 1 68 ? -0.292 11.751 11.803 1.00 96.50 68 THR A C 1
ATOM 563 O O . THR A 1 68 ? -1.482 11.899 12.091 1.00 96.50 68 THR A O 1
ATOM 566 N N . LEU A 1 69 ? 0.544 11.059 12.589 1.00 95.94 69 LEU A N 1
ATOM 567 C CA . LEU A 1 69 ? 0.092 10.382 13.811 1.00 95.94 69 LEU A CA 1
ATOM 568 C C . LEU A 1 69 ? -0.359 11.376 14.886 1.00 95.94 69 LEU A C 1
ATOM 570 O O . LEU A 1 69 ? -1.328 11.104 15.595 1.00 95.94 69 LEU A O 1
ATOM 574 N N . LYS A 1 70 ? 0.280 12.555 14.970 1.00 96.12 70 LYS A N 1
ATOM 575 C CA . LYS A 1 70 ? -0.087 13.601 15.936 1.00 96.12 70 LYS A CA 1
ATOM 576 C C . LYS A 1 70 ? -1.464 14.178 15.616 1.00 96.12 70 LYS A C 1
ATOM 578 O O . LYS A 1 70 ? -2.270 14.351 16.525 1.00 96.12 70 LYS A O 1
ATOM 583 N N . ALA A 1 71 ? -1.749 14.415 14.336 1.00 95.75 71 ALA A N 1
ATOM 584 C CA . ALA A 1 71 ? -3.052 14.898 13.882 1.00 95.75 71 ALA A CA 1
ATOM 585 C C . ALA A 1 71 ? -4.185 13.891 14.149 1.00 95.75 71 ALA A C 1
ATOM 587 O O . ALA A 1 71 ? -5.298 14.287 14.483 1.00 95.75 71 ALA A O 1
ATOM 588 N N . LEU A 1 72 ? -3.907 12.590 14.030 1.00 96.06 72 LEU A N 1
ATOM 589 C CA . LEU A 1 72 ? -4.891 11.523 14.254 1.00 96.06 72 LEU A CA 1
ATOM 590 C C . LEU A 1 72 ? -4.984 11.060 15.716 1.00 96.06 72 LEU A C 1
ATOM 592 O O . LEU A 1 72 ? -5.960 10.414 16.096 1.00 96.06 72 LEU A O 1
ATOM 596 N N . GLY A 1 73 ? -3.981 11.364 16.544 1.00 95.75 73 GLY A N 1
ATOM 597 C CA . GLY A 1 73 ? -3.895 10.886 17.925 1.00 95.75 73 GLY A CA 1
ATOM 598 C C . GLY A 1 73 ? -3.725 9.366 18.025 1.00 95.75 73 GLY A C 1
ATOM 599 O O . GLY A 1 73 ? -4.319 8.741 18.910 1.00 95.75 73 GLY A O 1
ATOM 600 N N . ILE A 1 74 ? -2.956 8.772 17.107 1.00 95.69 74 ILE A N 1
ATOM 601 C CA . ILE A 1 74 ? -2.679 7.327 17.049 1.00 95.69 74 ILE A CA 1
ATOM 602 C C . ILE A 1 74 ? -1.183 7.031 17.192 1.00 95.69 74 ILE A C 1
ATOM 604 O O . ILE A 1 74 ? -0.348 7.927 17.114 1.00 95.69 74 ILE A O 1
ATOM 608 N N . GLY A 1 75 ? -0.844 5.763 17.431 1.00 95.19 75 GLY A N 1
ATOM 609 C CA . GLY A 1 75 ? 0.544 5.320 17.568 1.00 95.19 75 GLY A CA 1
ATOM 610 C C . GLY A 1 75 ? 1.300 5.259 16.237 1.00 95.19 75 GLY A C 1
ATOM 611 O O . GLY A 1 75 ? 0.699 5.139 15.166 1.00 95.19 75 GLY A O 1
ATOM 612 N N . TRP A 1 76 ? 2.632 5.293 16.328 1.00 96.88 76 TRP A N 1
ATOM 613 C CA . TRP A 1 76 ? 3.540 5.167 15.184 1.00 96.88 76 TRP A CA 1
ATOM 614 C C . TRP A 1 76 ? 3.295 3.876 14.398 1.00 96.88 76 TRP A C 1
ATOM 616 O O . TRP A 1 76 ? 3.003 3.939 13.206 1.00 96.88 76 TRP A O 1
ATOM 626 N N . ASP A 1 77 ? 3.314 2.727 15.077 1.00 96.56 77 ASP A N 1
ATOM 627 C CA . ASP A 1 77 ? 3.195 1.416 14.426 1.00 96.56 77 ASP A CA 1
ATOM 628 C C . ASP A 1 77 ? 1.872 1.263 13.678 1.00 96.56 77 ASP A C 1
ATOM 630 O O . ASP A 1 77 ? 1.861 0.830 12.531 1.00 96.56 77 ASP A O 1
ATOM 634 N N . LEU A 1 78 ? 0.761 1.705 14.281 1.00 95.38 78 LEU A N 1
ATOM 635 C CA . LEU A 1 78 ? -0.548 1.680 13.628 1.00 95.38 78 LEU A CA 1
ATOM 636 C C . LEU A 1 78 ? -0.583 2.596 12.396 1.00 95.38 78 LEU A C 1
ATOM 638 O O . LEU A 1 78 ? -1.164 2.228 11.382 1.00 95.38 78 LEU A O 1
ATOM 642 N N . THR A 1 79 ? 0.042 3.775 12.459 1.00 96.50 79 THR A N 1
ATOM 643 C CA . THR A 1 79 ? 0.106 4.698 11.312 1.00 96.50 79 THR A CA 1
ATOM 644 C C . THR A 1 79 ? 0.887 4.077 10.157 1.00 96.50 79 THR A C 1
ATOM 646 O O . THR A 1 79 ? 0.415 4.088 9.021 1.00 96.50 79 THR A O 1
ATOM 649 N N . CYS A 1 80 ? 2.058 3.506 10.452 1.00 96.06 80 CYS A N 1
ATOM 650 C CA . CYS A 1 80 ? 2.897 2.824 9.469 1.00 96.06 80 CYS A CA 1
ATOM 651 C C . CYS A 1 80 ? 2.190 1.602 8.881 1.00 96.06 80 CYS A C 1
ATOM 653 O O . CYS A 1 80 ? 2.189 1.436 7.666 1.00 96.06 80 CYS A O 1
ATOM 655 N N . GLN A 1 81 ? 1.542 0.790 9.720 1.00 96.00 81 GLN A N 1
ATOM 656 C CA . GLN A 1 81 ? 0.774 -0.368 9.273 1.00 96.00 81 GLN A CA 1
ATOM 657 C C . GLN A 1 81 ? -0.348 0.046 8.318 1.00 96.00 81 GLN A C 1
ATOM 659 O O . GLN A 1 81 ? -0.430 -0.490 7.224 1.00 96.00 81 GLN A O 1
ATOM 664 N N . LEU A 1 82 ? -1.164 1.042 8.677 1.00 95.94 82 LEU A N 1
ATOM 665 C CA . LEU A 1 82 ? -2.257 1.513 7.819 1.00 95.94 82 LEU A CA 1
ATOM 666 C C . LEU A 1 82 ? 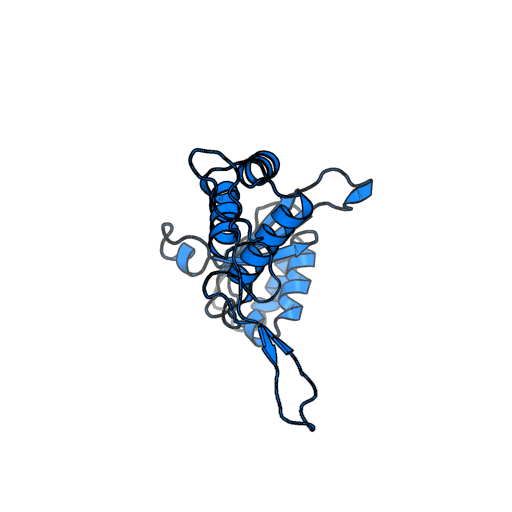-1.754 2.076 6.484 1.00 95.94 82 LEU A C 1
ATOM 668 O O . LEU A 1 82 ? -2.374 1.842 5.448 1.00 95.94 82 LEU A O 1
ATOM 672 N N . ALA A 1 83 ? -0.637 2.808 6.498 1.00 95.88 83 ALA A N 1
ATOM 673 C CA . ALA A 1 83 ? -0.022 3.311 5.275 1.00 95.88 83 ALA A CA 1
ATOM 674 C C . ALA A 1 83 ? 0.467 2.163 4.378 1.00 95.88 83 ALA A C 1
ATOM 676 O O . ALA A 1 83 ? 0.187 2.161 3.182 1.00 95.88 83 ALA A O 1
ATOM 677 N N . LEU A 1 84 ? 1.167 1.181 4.953 1.00 94.81 84 LEU A N 1
ATOM 678 C CA . LEU A 1 84 ? 1.692 0.031 4.219 1.00 94.81 84 LEU A CA 1
ATOM 679 C C . LEU A 1 84 ? 0.578 -0.874 3.692 1.00 94.81 84 LEU A C 1
ATOM 681 O O . LEU A 1 84 ? 0.641 -1.253 2.527 1.00 94.81 84 LEU A O 1
ATOM 685 N N . ASP A 1 85 ? -0.435 -1.181 4.503 1.00 94.62 85 ASP A N 1
ATOM 686 C CA . ASP A 1 85 ? -1.581 -2.005 4.105 1.00 94.62 85 ASP A CA 1
ATOM 687 C C . ASP A 1 85 ? -2.267 -1.402 2.870 1.00 94.62 85 ASP A C 1
ATOM 689 O O . ASP A 1 85 ? -2.461 -2.096 1.877 1.00 94.62 85 ASP A O 1
ATOM 693 N N . MET A 1 86 ? -2.526 -0.090 2.875 1.00 93.19 86 MET A N 1
ATOM 694 C CA . MET A 1 86 ? -3.136 0.611 1.738 1.00 93.19 86 MET A CA 1
ATOM 695 C C . MET A 1 86 ? -2.214 0.694 0.520 1.00 93.19 86 MET A C 1
ATOM 697 O O . MET A 1 86 ? -2.675 0.532 -0.604 1.00 93.19 86 MET A O 1
ATOM 701 N N . CYS A 1 87 ? -0.910 0.925 0.704 1.00 93.56 87 CYS A N 1
ATOM 702 C CA . CYS A 1 87 ? 0.037 0.862 -0.412 1.00 93.56 87 CYS A CA 1
ATOM 703 C C . CYS A 1 87 ? 0.053 -0.534 -1.046 1.00 93.56 87 CYS A C 1
ATOM 705 O O . CYS A 1 87 ? 0.058 -0.651 -2.267 1.00 93.56 87 CYS A O 1
ATOM 707 N N . ARG A 1 88 ? 0.033 -1.596 -0.231 1.00 93.75 88 ARG A N 1
ATOM 708 C CA . ARG A 1 88 ? -0.024 -2.975 -0.727 1.00 93.75 88 ARG A CA 1
ATOM 709 C C . ARG A 1 88 ? -1.346 -3.269 -1.418 1.00 93.75 88 ARG A C 1
ATOM 711 O O . ARG A 1 88 ? -1.331 -3.926 -2.448 1.00 93.75 88 ARG A O 1
ATOM 718 N N . GLU A 1 89 ? -2.456 -2.775 -0.886 1.00 93.31 89 GLU A N 1
ATOM 719 C CA . GLU A 1 89 ? -3.768 -2.901 -1.518 1.00 93.31 89 GLU A CA 1
ATOM 720 C C . GLU A 1 89 ? -3.779 -2.213 -2.892 1.00 93.31 89 GLU A C 1
ATOM 722 O O . GLU A 1 89 ? -4.154 -2.824 -3.885 1.00 93.31 89 GLU A O 1
ATOM 727 N N . LEU A 1 90 ? -3.273 -0.982 -2.993 1.00 91.44 90 LEU A N 1
ATOM 728 C CA . LEU A 1 90 ? -3.231 -0.241 -4.259 1.00 91.44 90 LEU A CA 1
ATOM 729 C C . LEU A 1 90 ? -2.353 -0.890 -5.335 1.00 91.44 90 LEU A C 1
ATOM 731 O O . LEU A 1 90 ? -2.647 -0.732 -6.517 1.00 91.44 90 LEU A O 1
ATOM 735 N N . VAL A 1 91 ? -1.273 -1.570 -4.943 1.00 91.81 91 VAL A N 1
ATOM 736 C CA . VAL A 1 91 ? -0.326 -2.177 -5.892 1.00 91.81 91 VAL A CA 1
ATOM 737 C C . VAL A 1 91 ? -0.692 -3.628 -6.211 1.00 91.81 91 VAL A C 1
ATOM 739 O O . VAL A 1 91 ? -0.664 -4.017 -7.372 1.00 91.81 91 VAL A O 1
ATOM 742 N N . TYR A 1 92 ? -1.051 -4.429 -5.203 1.00 93.88 92 TYR A N 1
ATOM 743 C CA . TYR A 1 92 ? -1.121 -5.892 -5.319 1.00 93.88 92 TYR A CA 1
ATOM 744 C C . TYR A 1 92 ? -2.531 -6.481 -5.225 1.00 93.88 92 TYR A C 1
ATOM 746 O O . TYR A 1 92 ? -2.679 -7.688 -5.403 1.00 93.88 92 TYR A O 1
ATOM 754 N N . ASN A 1 93 ? -3.566 -5.692 -4.911 1.00 94.25 93 ASN A N 1
ATOM 755 C CA . ASN A 1 93 ? -4.925 -6.236 -4.789 1.00 94.25 93 ASN A CA 1
ATOM 756 C C . ASN A 1 93 ? -5.511 -6.677 -6.138 1.00 94.25 93 ASN A C 1
ATOM 758 O O . ASN A 1 93 ? -6.418 -7.502 -6.163 1.00 94.25 93 ASN A O 1
ATOM 762 N N . ASP A 1 94 ? -4.999 -6.144 -7.250 1.00 93.06 94 ASP A N 1
ATOM 763 C CA . ASP A 1 94 ? -5.371 -6.576 -8.594 1.00 93.06 94 ASP A CA 1
ATOM 764 C C . ASP A 1 94 ? -4.471 -7.742 -9.058 1.00 93.06 94 ASP A C 1
ATOM 766 O O . ASP A 1 94 ? -3.277 -7.535 -9.306 1.00 93.06 94 ASP A O 1
ATOM 770 N N . PRO A 1 95 ? -5.004 -8.969 -9.232 1.00 91.31 95 PRO A N 1
ATOM 771 C CA . PRO A 1 95 ? -4.235 -10.097 -9.763 1.00 91.31 95 PRO A CA 1
ATOM 772 C C . PRO A 1 95 ? -3.675 -9.843 -11.170 1.00 91.31 95 PRO A C 1
ATOM 774 O O . PRO A 1 95 ? -2.691 -10.470 -11.557 1.00 91.31 95 PRO A O 1
ATOM 777 N N . HIS A 1 96 ? -4.273 -8.908 -11.911 1.00 92.25 96 HIS A N 1
ATOM 778 C CA . HIS A 1 96 ? -3.911 -8.526 -13.273 1.00 92.25 96 HIS A CA 1
ATOM 779 C C . HIS A 1 96 ? -3.021 -7.273 -13.332 1.00 92.25 96 HIS A C 1
ATOM 781 O O . HIS A 1 96 ? -2.776 -6.742 -14.415 1.00 92.25 96 HIS A O 1
ATOM 787 N N . HIS A 1 97 ? -2.473 -6.801 -12.203 1.00 92.88 97 HIS A N 1
ATOM 788 C CA . HIS A 1 97 ? -1.653 -5.578 -12.163 1.00 92.88 97 HIS A CA 1
ATOM 789 C C . HIS A 1 97 ? -0.404 -5.623 -13.068 1.00 92.88 97 HIS A C 1
ATOM 791 O O . HIS A 1 97 ? 0.125 -4.571 -13.429 1.00 92.88 97 HIS A O 1
ATOM 797 N N . LEU A 1 98 ? 0.051 -6.818 -13.464 1.00 94.06 98 LEU A N 1
ATOM 798 C CA . LEU A 1 98 ? 1.177 -7.031 -14.382 1.00 94.06 98 LEU A CA 1
ATOM 799 C C . LEU A 1 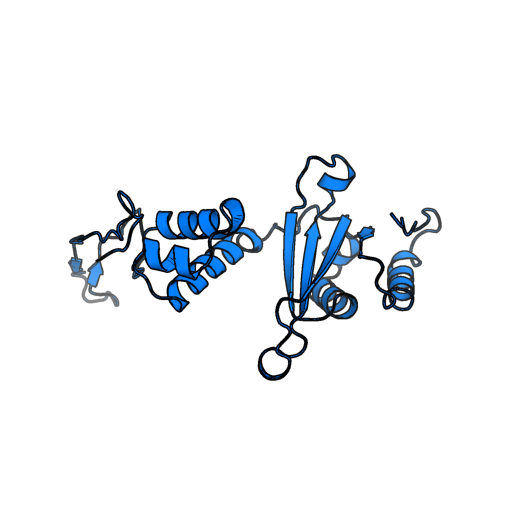98 ? 0.772 -7.060 -15.867 1.00 94.06 98 LEU A C 1
ATOM 801 O O . LEU A 1 98 ? 1.637 -7.015 -16.749 1.00 94.06 98 LEU A O 1
ATOM 805 N N . ASP A 1 99 ? -0.523 -7.151 -16.167 1.00 92.94 99 ASP A N 1
ATOM 806 C CA . ASP A 1 99 ? -1.002 -7.326 -17.533 1.00 92.94 99 ASP A CA 1
ATOM 807 C C . ASP A 1 99 ? -0.660 -6.103 -18.397 1.00 92.94 99 ASP A C 1
ATOM 809 O O . ASP A 1 99 ? -0.706 -4.945 -17.961 1.00 92.94 99 ASP A O 1
ATOM 813 N N . GLY A 1 100 ? -0.270 -6.384 -19.644 1.00 92.50 100 GLY A N 1
ATOM 814 C CA . GLY A 1 100 ? 0.084 -5.378 -20.647 1.00 92.50 100 GLY A CA 1
ATOM 815 C C . GLY A 1 100 ? 1.473 -4.747 -20.499 1.00 92.50 100 GLY A C 1
ATOM 816 O O . GLY A 1 100 ? 1.896 -4.047 -21.418 1.00 92.50 100 GLY A O 1
ATOM 817 N N . ALA A 1 101 ? 2.207 -5.001 -19.411 1.00 95.19 101 ALA A N 1
ATOM 818 C CA . ALA A 1 101 ? 3.534 -4.423 -19.207 1.00 95.19 101 ALA A CA 1
ATOM 819 C C . ALA A 1 101 ? 4.585 -5.083 -20.119 1.00 95.19 101 ALA A C 1
ATOM 821 O O . ALA A 1 101 ? 4.935 -6.238 -19.907 1.00 95.19 101 ALA A O 1
ATOM 822 N N . TYR A 1 102 ? 5.130 -4.372 -21.109 1.00 95.12 102 TYR A N 1
ATOM 823 C CA . TYR A 1 102 ? 6.230 -4.876 -21.957 1.00 95.12 102 TYR A CA 1
ATOM 824 C C . TYR A 1 102 ? 7.457 -3.951 -21.998 1.00 95.12 102 TYR A C 1
ATOM 826 O O . TYR A 1 102 ? 8.494 -4.321 -22.558 1.00 95.12 102 TYR A O 1
ATOM 834 N N . VAL A 1 103 ? 7.357 -2.762 -21.397 1.00 94.31 103 VAL A N 1
ATOM 835 C CA . VAL A 1 103 ? 8.480 -1.860 -21.109 1.00 94.31 103 VAL A CA 1
AT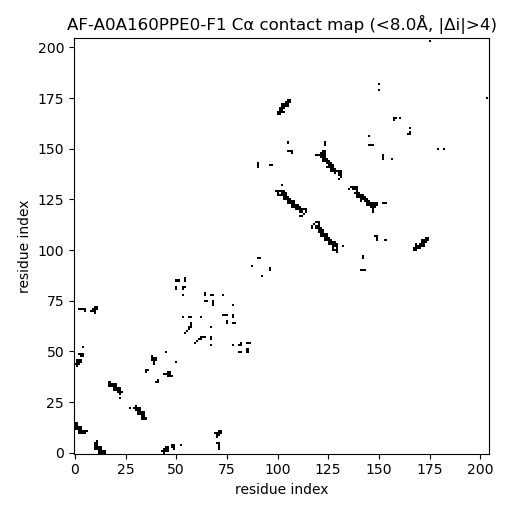OM 836 C C . VAL A 1 103 ? 8.511 -1.624 -19.608 1.00 94.31 103 VAL A C 1
ATOM 838 O O . VAL A 1 103 ? 7.571 -1.042 -19.068 1.00 94.31 103 VAL A O 1
ATOM 841 N N . ILE A 1 104 ? 9.586 -2.039 -18.943 1.00 94.94 104 ILE A N 1
ATOM 842 C CA . ILE A 1 104 ? 9.760 -1.815 -17.505 1.00 94.94 104 ILE A CA 1
ATOM 843 C C . ILE A 1 104 ? 10.914 -0.853 -17.233 1.00 94.94 104 ILE A C 1
ATOM 845 O O . ILE A 1 104 ? 11.948 -0.890 -17.899 1.00 94.94 104 ILE A O 1
ATOM 849 N N . GLY A 1 105 ? 10.716 0.026 -16.260 1.00 92.94 105 GLY A N 1
ATOM 850 C CA . GLY A 1 105 ? 11.756 0.833 -15.642 1.00 92.94 105 GLY A CA 1
ATOM 851 C C . GLY A 1 105 ? 12.155 0.222 -14.315 1.00 92.94 105 GLY A C 1
ATOM 852 O O . GLY A 1 105 ? 11.296 -0.241 -13.563 1.00 92.94 105 GLY A O 1
ATOM 853 N N . VAL A 1 106 ? 13.451 0.203 -14.044 1.00 93.00 106 VAL A N 1
ATOM 854 C CA . VAL A 1 106 ? 14.002 -0.347 -12.812 1.00 93.00 106 VAL A CA 1
ATOM 855 C C . VAL A 1 106 ? 14.936 0.685 -12.206 1.00 93.00 106 VAL A C 1
ATOM 857 O O . VAL A 1 106 ? 15.895 1.112 -12.847 1.00 93.00 106 VAL A O 1
ATOM 860 N N . ASP A 1 107 ? 14.631 1.077 -10.976 1.00 90.25 107 ASP A N 1
ATOM 861 C CA . ASP A 1 107 ? 15.385 2.068 -10.216 1.00 90.25 107 ASP A CA 1
ATOM 862 C C . ASP A 1 107 ? 15.884 1.477 -8.894 1.00 90.25 107 ASP A C 1
ATOM 864 O O . ASP A 1 107 ? 15.229 0.621 -8.290 1.00 90.25 107 ASP A O 1
ATOM 868 N N . GLU A 1 108 ? 17.048 1.932 -8.438 1.00 89.38 108 GLU A N 1
ATOM 869 C CA . GLU A 1 108 ? 17.632 1.521 -7.164 1.00 89.38 108 GLU A CA 1
ATOM 870 C C . GLU A 1 108 ? 17.515 2.653 -6.144 1.00 89.38 108 GLU A C 1
ATOM 872 O O . GLU A 1 108 ? 18.108 3.720 -6.285 1.00 89.38 108 GLU A O 1
ATOM 877 N N . HIS A 1 109 ? 16.802 2.393 -5.049 1.00 89.56 109 HIS A N 1
ATOM 878 C CA . HIS A 1 109 ? 16.594 3.379 -4.001 1.00 89.56 109 HIS A CA 1
ATOM 879 C C . HIS A 1 109 ? 17.261 2.970 -2.684 1.00 89.56 109 HIS A C 1
ATOM 881 O O . HIS A 1 109 ? 16.906 1.975 -2.043 1.00 89.56 109 HIS A O 1
ATOM 887 N N . LYS A 1 110 ? 18.213 3.792 -2.233 1.00 90.31 110 LYS A N 1
ATOM 888 C CA . LYS A 1 110 ? 18.845 3.687 -0.913 1.00 90.31 110 LYS A CA 1
ATOM 889 C C . LYS A 1 110 ? 17.951 4.325 0.148 1.00 90.31 110 LYS A C 1
ATOM 891 O O . LYS A 1 110 ? 17.949 5.540 0.307 1.00 90.31 110 LYS A O 1
ATOM 896 N N . TRP A 1 111 ? 17.233 3.511 0.919 1.00 88.81 111 TRP A N 1
ATOM 897 C CA . TRP A 1 111 ? 16.329 4.013 1.964 1.00 88.81 111 TRP A CA 1
ATOM 898 C C . TRP A 1 111 ? 16.976 4.076 3.355 1.00 88.81 111 TRP A C 1
ATOM 900 O O . TRP A 1 111 ? 16.502 4.797 4.231 1.00 88.81 111 TRP A O 1
ATOM 910 N N . SER A 1 112 ? 18.060 3.326 3.587 1.00 88.69 112 SER A N 1
ATOM 911 C CA . SER A 1 112 ? 18.777 3.340 4.867 1.00 88.69 112 SER A CA 1
ATOM 912 C C . SER A 1 112 ? 20.285 3.204 4.695 1.00 88.69 112 SER A C 1
ATOM 914 O O . SER A 1 112 ? 20.778 2.263 4.073 1.00 88.69 112 SER A O 1
ATOM 916 N N . HIS A 1 113 ? 21.039 4.099 5.335 1.00 88.44 113 HIS A N 1
ATOM 917 C CA . HIS A 1 113 ? 22.497 3.999 5.461 1.00 88.44 113 HIS A CA 1
ATOM 918 C C . HIS A 1 113 ? 22.947 3.170 6.673 1.00 88.44 113 HIS A C 1
ATOM 920 O O . HIS A 1 113 ? 24.129 2.845 6.786 1.00 88.44 113 HIS A O 1
ATOM 926 N N . ASN A 1 114 ? 22.028 2.787 7.566 1.00 91.06 114 ASN A N 1
ATOM 927 C CA . ASN A 1 114 ? 22.362 1.998 8.745 1.00 91.06 114 ASN A CA 1
ATOM 928 C C . ASN A 1 114 ? 22.516 0.517 8.376 1.00 91.06 114 ASN A C 1
ATOM 930 O O . ASN A 1 114 ? 21.559 -0.261 8.442 1.00 91.06 114 ASN A O 1
ATOM 934 N N . ARG A 1 115 ? 23.746 0.143 8.006 1.00 84.94 115 ARG A N 1
ATOM 935 C CA . ARG A 1 115 ? 24.076 -1.223 7.586 1.00 84.94 115 ARG A CA 1
ATOM 936 C C . ARG A 1 115 ? 23.899 -2.257 8.692 1.00 84.94 115 ARG A C 1
ATOM 938 O O . ARG A 1 115 ? 23.437 -3.357 8.418 1.00 84.94 115 ARG A O 1
ATOM 945 N N . ALA A 1 116 ? 24.196 -1.889 9.938 1.00 88.50 116 ALA A N 1
ATOM 946 C CA . ALA A 1 116 ? 24.070 -2.791 11.081 1.00 88.50 116 ALA A CA 1
ATOM 947 C C . ALA A 1 116 ? 22.620 -3.243 11.310 1.00 88.50 116 ALA A C 1
ATOM 949 O O . ALA A 1 116 ? 22.381 -4.378 11.708 1.00 88.50 116 ALA A O 1
ATOM 950 N N . LYS A 1 117 ? 21.647 -2.362 11.046 1.00 86.69 117 LYS A N 1
ATOM 951 C CA . LYS A 1 117 ? 20.227 -2.639 11.298 1.00 86.69 117 LYS A CA 1
ATOM 952 C C . LYS A 1 117 ? 19.461 -3.119 10.063 1.00 86.69 117 LYS A C 1
ATOM 954 O O . LYS A 1 117 ? 18.493 -3.861 10.198 1.00 86.69 117 LYS A O 1
ATOM 959 N N . HIS A 1 118 ? 19.848 -2.662 8.874 1.00 82.75 118 HIS A N 1
ATOM 960 C CA . HIS A 1 118 ? 19.042 -2.808 7.656 1.00 82.75 118 HIS A CA 1
ATOM 961 C C . HIS A 1 118 ? 19.818 -3.411 6.476 1.00 82.75 118 HIS A C 1
ATOM 963 O O . HIS A 1 118 ? 19.356 -3.345 5.336 1.00 82.75 118 HIS A O 1
ATOM 969 N N . GLY A 1 119 ? 20.990 -3.995 6.748 1.00 85.50 119 GLY A N 1
ATOM 970 C CA . GLY A 1 119 ? 21.856 -4.595 5.740 1.00 85.50 119 GLY A CA 1
ATOM 971 C C . GLY A 1 119 ? 22.219 -3.593 4.650 1.00 85.50 119 GLY A C 1
ATOM 972 O O . GLY A 1 119 ? 22.586 -2.447 4.915 1.00 85.50 119 GLY A O 1
ATOM 973 N N . ASP A 1 120 ? 22.055 -4.007 3.402 1.00 84.38 120 ASP A N 1
ATOM 974 C CA . ASP A 1 120 ? 22.353 -3.156 2.260 1.00 84.38 120 ASP A CA 1
ATOM 975 C C . ASP A 1 120 ? 21.399 -1.962 2.141 1.00 84.38 120 ASP A C 1
ATOM 977 O O . ASP A 1 120 ? 21.773 -0.985 1.510 1.00 84.38 120 ASP A O 1
ATOM 981 N N . GLY A 1 121 ? 20.228 -1.955 2.790 1.00 89.25 121 GLY A N 1
ATOM 982 C CA . GLY A 1 121 ? 19.332 -0.790 2.849 1.00 89.25 121 GLY A CA 1
ATOM 983 C C . GLY A 1 121 ? 18.889 -0.249 1.483 1.00 89.25 121 GLY A C 1
ATOM 984 O O . GLY A 1 121 ? 18.554 0.930 1.380 1.00 89.25 121 GLY A O 1
ATOM 985 N N . PHE A 1 122 ? 18.934 -1.092 0.453 1.00 90.00 122 PHE A N 1
ATOM 986 C CA . PHE A 1 122 ? 18.490 -0.802 -0.905 1.00 90.00 122 PHE A CA 1
ATOM 987 C C . PHE A 1 122 ? 17.173 -1.516 -1.192 1.00 90.00 122 PHE A C 1
ATOM 989 O O . PHE A 1 122 ? 16.925 -2.622 -0.696 1.00 90.00 122 PHE A O 1
ATOM 996 N N . VAL A 1 123 ? 16.344 -0.870 -2.000 1.00 92.31 123 VAL A N 1
ATOM 997 C CA . VAL A 1 123 ? 15.186 -1.478 -2.648 1.00 92.31 123 VAL A CA 1
ATOM 998 C C . VAL A 1 123 ? 15.273 -1.231 -4.145 1.00 92.31 123 VAL A C 1
ATOM 1000 O O . VAL A 1 123 ? 15.751 -0.187 -4.581 1.00 92.31 123 VAL A O 1
ATOM 1003 N N . THR A 1 124 ? 14.793 -2.192 -4.916 1.00 92.44 124 THR A N 1
ATOM 1004 C CA . THR A 1 124 ? 14.635 -2.084 -6.361 1.00 92.44 124 THR A CA 1
ATOM 1005 C C . THR A 1 124 ? 13.174 -1.769 -6.653 1.00 92.44 124 THR A C 1
ATOM 1007 O O . THR A 1 124 ? 12.283 -2.539 -6.285 1.00 92.44 124 THR A O 1
ATOM 1010 N N . VAL A 1 125 ? 12.928 -0.620 -7.272 1.00 94.12 125 VAL A N 1
ATOM 1011 C CA . VAL A 1 125 ? 11.600 -0.147 -7.666 1.00 94.12 125 VAL A CA 1
ATOM 1012 C C . VAL A 1 125 ? 11.379 -0.530 -9.122 1.00 94.12 125 VAL A C 1
ATOM 1014 O O . VAL A 1 125 ? 12.171 -0.160 -9.985 1.00 94.12 125 VAL A O 1
ATOM 1017 N N . ILE A 1 126 ? 10.310 -1.274 -9.393 1.00 94.88 126 ILE A N 1
ATOM 1018 C CA . ILE A 1 126 ? 9.985 -1.775 -10.729 1.00 94.88 126 ILE A CA 1
ATOM 1019 C C . ILE A 1 126 ? 8.686 -1.116 -11.175 1.00 94.88 126 ILE A C 1
ATOM 1021 O O . ILE A 1 126 ? 7.646 -1.259 -10.529 1.00 94.88 126 ILE A O 1
ATOM 1025 N N . VAL A 1 127 ? 8.743 -0.387 -12.284 1.00 95.25 127 VAL A N 1
ATOM 1026 C CA . VAL A 1 127 ? 7.611 0.358 -12.837 1.00 95.25 127 VAL A CA 1
ATOM 1027 C C . VAL A 1 127 ? 7.327 -0.070 -14.270 1.00 95.25 127 VAL A C 1
ATOM 1029 O O . VAL A 1 127 ? 8.230 -0.349 -15.049 1.00 95.25 127 VAL A O 1
ATOM 1032 N N . ASP A 1 128 ? 6.058 -0.091 -14.639 1.00 95.31 128 ASP A N 1
ATOM 1033 C CA . ASP A 1 128 ? 5.602 -0.224 -16.010 1.00 95.31 128 ASP A CA 1
ATOM 1034 C C . ASP A 1 128 ? 5.635 1.145 -16.691 1.00 95.31 128 ASP A C 1
ATOM 1036 O O . ASP A 1 128 ? 4.948 2.091 -16.289 1.00 95.31 128 ASP A O 1
ATOM 1040 N N . MET A 1 129 ? 6.444 1.231 -17.742 1.00 94.81 129 MET A N 1
ATOM 1041 C CA . MET A 1 129 ? 6.612 2.418 -18.577 1.00 94.81 129 MET A CA 1
ATOM 1042 C C . MET A 1 129 ? 6.007 2.233 -19.968 1.00 94.81 129 MET A C 1
ATOM 1044 O O . MET A 1 129 ? 6.232 3.054 -20.858 1.00 94.81 129 MET A O 1
ATOM 1048 N N . THR A 1 130 ? 5.221 1.177 -20.172 1.00 93.06 130 THR A N 1
ATOM 1049 C CA . THR A 1 130 ? 4.602 0.849 -21.459 1.00 93.06 130 THR A CA 1
ATOM 1050 C C . THR A 1 130 ? 3.786 2.014 -22.018 1.00 93.06 130 THR A C 1
ATOM 1052 O O . THR A 1 130 ? 3.986 2.412 -23.165 1.00 93.06 130 THR A O 1
ATOM 1055 N N . GLY A 1 131 ? 2.910 2.608 -21.199 1.00 90.94 131 GLY A N 1
ATOM 1056 C CA . GLY A 1 131 ? 2.145 3.798 -21.586 1.00 90.94 131 GLY A CA 1
ATOM 1057 C C . GLY A 1 131 ? 3.013 5.055 -21.684 1.00 90.94 131 GLY A C 1
ATOM 1058 O O . GLY A 1 131 ? 2.860 5.843 -22.617 1.00 90.94 131 GLY A O 1
ATOM 1059 N N . HIS A 1 132 ? 3.967 5.206 -20.762 1.00 89.00 132 HIS A N 1
ATOM 1060 C CA . HIS A 1 132 ? 4.869 6.358 -20.698 1.00 89.00 132 HIS A CA 1
ATOM 1061 C C . HIS A 1 132 ? 5.729 6.504 -21.963 1.00 89.00 132 HIS A C 1
ATOM 1063 O O . HIS A 1 132 ? 5.948 7.615 -22.439 1.00 89.00 132 HIS A O 1
ATOM 1069 N N . ARG A 1 133 ? 6.148 5.378 -22.560 1.00 85.81 133 ARG A N 1
ATOM 1070 C CA . ARG A 1 133 ? 6.895 5.342 -23.826 1.00 85.81 133 ARG A CA 1
ATOM 1071 C C . ARG A 1 133 ? 6.158 6.040 -24.973 1.00 85.81 133 ARG A C 1
ATOM 1073 O O . ARG A 1 133 ? 6.804 6.643 -25.822 1.00 85.81 133 ARG A O 1
ATOM 1080 N N . HIS A 1 134 ? 4.832 5.918 -25.027 1.00 87.00 134 HIS A N 1
ATOM 1081 C CA . HIS A 1 134 ? 4.014 6.500 -26.100 1.00 87.00 134 HIS A CA 1
ATOM 1082 C C . HIS A 1 134 ? 3.535 7.910 -25.768 1.00 87.00 134 HIS A C 1
ATOM 1084 O O . HIS A 1 134 ? 3.337 8.729 -26.662 1.00 87.00 134 HIS A O 1
ATOM 1090 N N . ASN A 1 135 ? 3.340 8.199 -24.483 1.00 88.62 135 ASN A N 1
ATOM 1091 C CA . ASN A 1 135 ? 2.913 9.500 -24.000 1.00 88.62 135 ASN A CA 1
ATOM 1092 C C . ASN A 1 135 ? 3.606 9.803 -22.671 1.00 88.62 135 ASN A C 1
ATOM 1094 O O . ASN A 1 135 ? 3.223 9.269 -21.631 1.00 88.62 135 ASN A O 1
ATOM 1098 N N . SER A 1 136 ? 4.562 10.731 -22.687 1.00 85.19 136 SER A N 1
ATOM 1099 C CA . SER A 1 136 ? 5.325 11.127 -21.496 1.00 85.19 136 SER A CA 1
ATOM 1100 C C . SER A 1 136 ? 4.472 11.767 -20.393 1.00 85.19 136 SER A C 1
ATOM 1102 O O . SER A 1 136 ? 4.923 11.885 -19.255 1.00 85.19 136 SER A O 1
ATOM 1104 N N . ARG A 1 137 ? 3.221 12.156 -20.684 1.00 89.75 137 ARG A N 1
ATOM 1105 C CA . ARG A 1 137 ? 2.261 12.619 -19.667 1.00 89.75 137 ARG A CA 1
ATOM 1106 C C . ARG A 1 137 ? 1.560 11.474 -18.937 1.00 89.75 137 ARG A C 1
ATOM 1108 O O . ARG A 1 137 ? 0.979 11.711 -17.881 1.00 89.75 137 ARG A O 1
ATOM 1115 N N . CYS A 1 138 ? 1.576 10.256 -19.480 1.00 90.06 138 CYS A N 1
ATOM 1116 C CA . CYS A 1 138 ? 1.063 9.089 -18.775 1.00 90.06 138 CYS A CA 1
ATOM 1117 C C . CYS A 1 138 ? 2.030 8.740 -17.634 1.00 90.06 138 CYS A C 1
ATOM 1119 O O . CYS A 1 138 ? 3.210 8.507 -17.901 1.00 90.06 138 CYS A O 1
ATOM 1121 N N . PRO A 1 139 ? 1.574 8.702 -16.372 1.00 89.62 139 PRO A N 1
ATOM 1122 C CA . PRO A 1 139 ? 2.437 8.317 -15.265 1.00 89.62 139 PRO A CA 1
ATOM 1123 C C . PRO A 1 139 ? 2.863 6.853 -15.407 1.00 89.62 139 PRO A C 1
ATOM 1125 O O . PRO A 1 139 ? 2.083 6.011 -15.856 1.00 89.62 139 PRO A O 1
ATOM 1128 N N . ALA A 1 140 ? 4.096 6.549 -15.001 1.00 92.06 140 ALA A N 1
ATOM 1129 C CA . ALA A 1 140 ? 4.534 5.168 -14.854 1.00 92.06 140 ALA A CA 1
ATOM 1130 C C . ALA A 1 140 ? 3.714 4.480 -13.750 1.00 92.06 140 ALA A C 1
ATOM 1132 O O . ALA A 1 140 ? 3.416 5.082 -12.712 1.00 92.06 140 ALA A O 1
ATOM 1133 N N . ARG A 1 141 ? 3.341 3.219 -13.975 1.00 92.81 141 ARG A N 1
ATOM 1134 C CA . ARG A 1 141 ? 2.569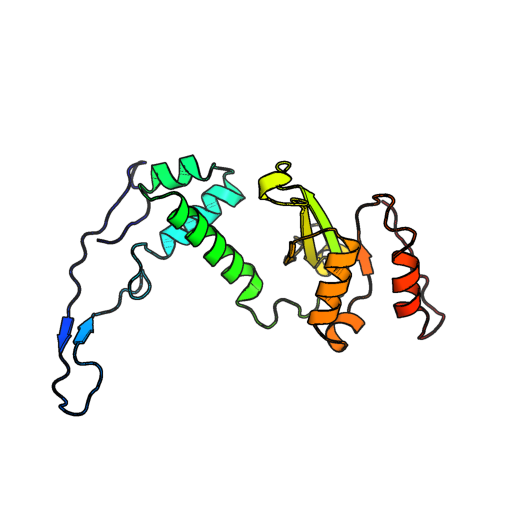 2.422 -13.013 1.00 92.81 141 ARG A CA 1
ATOM 1135 C C . ARG A 1 141 ? 3.533 1.589 -12.176 1.00 92.81 141 ARG A C 1
ATOM 1137 O O . ARG A 1 141 ? 4.328 0.845 -12.731 1.00 92.81 141 ARG A O 1
ATOM 1144 N N . LEU A 1 142 ? 3.468 1.691 -10.852 1.00 94.56 142 LEU A N 1
ATOM 1145 C CA . LEU A 1 142 ? 4.277 0.848 -9.970 1.00 94.56 142 LEU A CA 1
ATOM 1146 C C . LEU A 1 142 ? 3.852 -0.621 -10.105 1.00 94.56 142 LEU A C 1
ATOM 1148 O O . LEU A 1 142 ? 2.667 -0.916 -9.976 1.00 94.56 142 LEU A O 1
ATOM 1152 N N . LEU A 1 143 ? 4.813 -1.514 -10.355 1.00 95.31 143 LEU A N 1
ATOM 1153 C CA . LEU A 1 143 ? 4.591 -2.961 -10.398 1.00 95.31 143 LEU A CA 1
ATOM 1154 C C . LEU A 1 143 ? 5.029 -3.627 -9.095 1.00 95.31 143 LEU A C 1
ATOM 1156 O O . LEU A 1 143 ? 4.303 -4.457 -8.562 1.00 95.31 143 LEU A O 1
ATOM 1160 N N . ASP A 1 144 ? 6.213 -3.279 -8.585 1.00 94.94 144 ASP A N 1
ATOM 1161 C CA . ASP A 1 144 ? 6.742 -3.887 -7.362 1.00 94.94 144 ASP A CA 1
ATOM 1162 C C . ASP A 1 144 ? 7.839 -3.025 -6.714 1.00 94.94 144 ASP A C 1
ATOM 1164 O O . ASP A 1 144 ? 8.467 -2.180 -7.361 1.00 94.94 144 ASP A O 1
ATOM 1168 N N . VAL A 1 145 ? 8.085 -3.271 -5.428 1.00 93.88 145 VAL A N 1
ATOM 1169 C CA . VAL A 1 145 ? 9.240 -2.757 -4.682 1.00 93.88 145 VAL A CA 1
ATOM 1170 C C . VAL A 1 145 ? 9.860 -3.922 -3.924 1.00 93.88 145 VAL A C 1
ATOM 1172 O O . VAL A 1 145 ? 9.342 -4.354 -2.891 1.00 93.88 145 VAL A O 1
ATOM 1175 N N . VAL A 1 146 ? 10.994 -4.413 -4.419 1.00 92.75 146 VAL A N 1
ATOM 1176 C CA . VAL A 1 146 ? 11.660 -5.603 -3.876 1.00 92.75 146 VAL A CA 1
ATOM 1177 C C . VAL A 1 146 ? 12.938 -5.238 -3.118 1.00 92.75 146 VAL A C 1
ATOM 1179 O O . VAL A 1 146 ? 13.630 -4.288 -3.489 1.00 92.75 146 VAL A O 1
ATOM 1182 N N . PRO A 1 147 ? 13.287 -5.954 -2.036 1.00 89.69 147 PRO A N 1
ATOM 1183 C CA . PRO A 1 147 ? 14.531 -5.708 -1.319 1.00 89.69 147 PRO A CA 1
ATOM 1184 C C . PRO A 1 147 ? 15.752 -6.123 -2.150 1.00 89.69 147 PRO A C 1
ATOM 1186 O O . PRO A 1 147 ? 15.726 -7.138 -2.845 1.00 89.69 147 PRO A O 1
ATOM 1189 N N . GLY A 1 148 ? 16.853 -5.385 -2.002 1.00 85.12 148 GLY A N 1
ATOM 1190 C CA . GLY A 1 148 ? 18.144 -5.735 -2.598 1.00 85.12 148 GLY A CA 1
ATOM 1191 C C . GLY A 1 148 ? 18.566 -4.837 -3.758 1.00 85.12 148 GLY A C 1
ATOM 1192 O O . GLY A 1 148 ? 17.949 -3.806 -4.027 1.00 85.12 148 GLY A O 1
ATOM 1193 N N . ARG A 1 149 ? 19.675 -5.236 -4.392 1.00 74.81 149 ARG A N 1
ATOM 1194 C CA . ARG A 1 149 ? 20.331 -4.511 -5.488 1.00 74.81 149 ARG A CA 1
ATOM 1195 C C . ARG A 1 149 ? 19.741 -4.882 -6.839 1.00 74.81 149 ARG A C 1
ATOM 1197 O O . ARG A 1 149 ? 19.447 -6.058 -7.079 1.00 74.81 149 ARG A O 1
ATOM 1204 N N . SER A 1 150 ? 19.664 -3.890 -7.715 1.00 72.31 150 SER A N 1
ATOM 1205 C CA . SER A 1 150 ? 18.844 -3.891 -8.929 1.00 72.31 150 SER A CA 1
ATOM 1206 C C . SER A 1 150 ? 18.945 -5.143 -9.804 1.00 72.31 150 SER A C 1
ATOM 1208 O O . SER A 1 150 ? 17.925 -5.768 -10.074 1.00 72.31 150 SER A O 1
ATOM 1210 N N . ALA A 1 151 ? 20.143 -5.556 -10.228 1.00 80.44 151 ALA A N 1
ATOM 1211 C CA . ALA A 1 151 ? 20.286 -6.628 -11.218 1.00 80.44 151 ALA A CA 1
ATOM 1212 C C . ALA A 1 151 ? 19.858 -8.003 -10.673 1.00 80.44 151 ALA A C 1
ATOM 1214 O O . ALA A 1 151 ? 19.032 -8.689 -11.275 1.00 80.44 151 ALA A O 1
ATOM 1215 N N . ASN A 1 152 ? 20.360 -8.394 -9.497 1.00 82.62 152 ASN A N 1
ATOM 1216 C CA . ASN A 1 152 ? 19.990 -9.666 -8.870 1.00 82.62 152 ASN A CA 1
ATOM 1217 C C . ASN A 1 152 ? 18.531 -9.667 -8.407 1.00 82.62 152 ASN A C 1
ATOM 1219 O O . ASN A 1 152 ? 17.832 -10.661 -8.596 1.00 82.62 152 ASN A O 1
ATOM 1223 N N . ALA A 1 153 ? 18.064 -8.558 -7.828 1.00 87.31 153 ALA A N 1
ATOM 1224 C CA . ALA A 1 153 ? 16.682 -8.438 -7.386 1.00 87.31 153 ALA A CA 1
ATOM 1225 C C . ALA A 1 153 ? 15.709 -8.521 -8.572 1.00 87.31 153 ALA A C 1
ATOM 1227 O O . ALA A 1 153 ? 14.724 -9.252 -8.497 1.00 87.31 153 ALA A O 1
ATOM 1228 N N . LEU A 1 154 ? 16.025 -7.865 -9.695 1.00 89.38 154 LEU A N 1
ATOM 1229 C CA . LEU A 1 154 ? 15.246 -7.948 -10.930 1.00 89.38 154 LEU A CA 1
ATOM 1230 C C . LEU A 1 154 ? 15.244 -9.364 -11.518 1.00 89.38 154 LEU A C 1
ATOM 1232 O O . LEU A 1 154 ? 14.190 -9.848 -11.927 1.00 89.38 154 LEU A O 1
ATOM 1236 N N . ARG A 1 155 ? 16.400 -10.044 -11.552 1.00 87.81 155 ARG A N 1
ATOM 1237 C CA . ARG A 1 155 ? 16.504 -11.429 -12.045 1.00 87.81 155 ARG A CA 1
ATOM 1238 C C . ARG A 1 155 ? 15.604 -12.375 -11.250 1.00 87.81 155 ARG A C 1
ATOM 1240 O O . ARG A 1 155 ? 14.834 -13.117 -11.859 1.00 87.81 155 ARG A O 1
ATOM 1247 N N . SER A 1 156 ? 15.675 -12.325 -9.921 1.00 91.38 156 SER A N 1
ATOM 1248 C CA . SER A 1 156 ? 14.819 -13.137 -9.048 1.00 91.38 156 SER A CA 1
ATOM 1249 C C . SER A 1 156 ? 13.344 -12.775 -9.218 1.00 91.38 156 SER A C 1
ATOM 1251 O O . SER A 1 156 ? 12.511 -13.656 -9.404 1.00 91.38 156 SER A O 1
ATOM 1253 N N . TRP A 1 157 ? 13.028 -11.478 -9.263 1.00 93.62 157 TRP A N 1
ATOM 1254 C CA . TRP A 1 157 ? 11.659 -11.007 -9.453 1.00 93.62 157 TRP A CA 1
ATOM 1255 C C . TRP A 1 157 ? 11.045 -11.494 -10.773 1.00 93.62 157 TRP A C 1
ATOM 1257 O O . TRP A 1 157 ? 9.918 -11.983 -10.776 1.00 93.62 157 TRP A O 1
ATOM 1267 N N . LEU A 1 158 ? 11.784 -11.432 -11.887 1.00 92.69 158 LEU A N 1
ATOM 1268 C CA . LEU A 1 158 ? 11.325 -11.951 -13.181 1.00 92.69 158 LEU A CA 1
ATOM 1269 C C . LEU A 1 158 ? 11.143 -13.475 -13.166 1.00 92.69 158 LEU A C 1
ATOM 1271 O O . LEU A 1 158 ? 10.206 -13.979 -13.786 1.00 92.69 158 LEU A O 1
ATOM 1275 N N . ALA A 1 159 ? 12.024 -14.208 -12.477 1.00 91.00 159 ALA A N 1
ATOM 1276 C CA . ALA A 1 159 ? 11.922 -15.661 -12.358 1.00 91.00 159 ALA A CA 1
ATOM 1277 C C . ALA A 1 159 ? 10.631 -16.085 -11.633 1.00 91.00 159 ALA A C 1
ATOM 1279 O O . ALA A 1 159 ? 9.962 -17.022 -12.072 1.00 91.00 159 ALA A O 1
ATOM 1280 N N . ASP A 1 160 ? 10.228 -15.338 -10.604 1.00 92.75 160 ASP A N 1
ATOM 1281 C CA . ASP A 1 160 ? 9.039 -15.627 -9.794 1.00 92.75 160 ASP A CA 1
ATOM 1282 C C . ASP A 1 160 ? 7.702 -15.396 -10.527 1.00 92.75 160 ASP A C 1
ATOM 1284 O O . ASP A 1 160 ? 6.654 -15.823 -10.046 1.00 92.75 160 ASP A O 1
ATOM 1288 N N . ARG A 1 161 ? 7.690 -14.695 -11.671 1.00 90.44 161 ARG A N 1
ATOM 1289 C CA . ARG A 1 161 ? 6.459 -14.369 -12.432 1.00 90.44 161 ARG A CA 1
ATOM 1290 C C . ARG A 1 161 ? 6.169 -15.335 -13.586 1.00 90.44 161 ARG A C 1
ATOM 1292 O O . ARG A 1 161 ? 5.152 -15.204 -14.268 1.00 90.44 161 ARG A O 1
ATOM 1299 N N . GLY A 1 162 ? 7.031 -16.330 -13.777 1.00 86.56 162 GLY A N 1
ATOM 1300 C CA . GLY A 1 162 ? 6.871 -17.368 -14.787 1.00 86.56 162 GLY A CA 1
ATOM 1301 C C . GLY A 1 162 ? 7.287 -16.939 -16.195 1.00 86.56 162 GLY A C 1
ATOM 1302 O O . GLY A 1 162 ? 7.436 -15.763 -16.531 1.00 86.56 162 GLY A O 1
ATOM 1303 N N . GLU A 1 163 ? 7.480 -17.940 -17.051 1.00 89.31 163 GLU A N 1
ATOM 1304 C CA . GLU A 1 163 ? 8.063 -17.753 -18.379 1.00 89.31 163 GLU A CA 1
ATOM 1305 C C . GLU A 1 163 ? 7.215 -16.859 -19.294 1.00 89.31 163 GLU A C 1
ATOM 1307 O O . GLU A 1 163 ? 7.766 -16.031 -20.014 1.00 89.31 163 GLU A O 1
ATOM 1312 N N . LYS A 1 164 ? 5.882 -16.970 -19.232 1.00 89.94 164 LYS A N 1
ATOM 1313 C CA . LYS A 1 164 ? 4.975 -16.191 -20.087 1.00 89.94 164 LYS A CA 1
ATOM 1314 C C . LYS A 1 164 ? 5.135 -14.682 -19.879 1.00 89.94 164 LYS A C 1
ATOM 1316 O O . LYS A 1 164 ? 5.274 -13.957 -20.859 1.00 89.94 164 LYS A O 1
ATOM 1321 N N . PHE A 1 165 ? 5.126 -14.223 -18.626 1.00 92.06 165 PHE A N 1
ATOM 1322 C CA . PHE A 1 165 ? 5.296 -12.804 -18.306 1.00 92.06 165 PHE A CA 1
ATOM 1323 C C . PHE A 1 165 ? 6.694 -12.322 -18.697 1.00 92.06 165 PHE A C 1
ATOM 1325 O O . PHE A 1 165 ? 6.837 -11.315 -19.386 1.00 92.06 165 PHE A O 1
ATOM 1332 N N . ARG A 1 166 ? 7.723 -13.097 -18.335 1.00 91.38 166 ARG A N 1
ATOM 1333 C CA . ARG A 1 166 ? 9.120 -12.801 -18.671 1.00 91.38 166 ARG A CA 1
ATOM 1334 C C . ARG A 1 166 ? 9.332 -12.636 -20.181 1.00 91.38 166 ARG A C 1
ATOM 1336 O O . ARG A 1 166 ? 9.994 -11.691 -20.590 1.00 91.38 166 ARG A O 1
ATOM 1343 N N . ASN A 1 167 ? 8.731 -13.501 -20.999 1.00 90.44 167 ASN A N 1
ATOM 1344 C CA . ASN A 1 167 ? 8.817 -13.435 -22.462 1.00 90.44 167 ASN A CA 1
ATOM 1345 C C . ASN A 1 167 ? 8.063 -12.230 -23.059 1.00 90.44 167 ASN A C 1
ATOM 1347 O O . ASN A 1 167 ? 8.295 -11.875 -24.213 1.00 90.44 167 ASN A O 1
ATOM 1351 N N . GLN A 1 168 ? 7.151 -11.605 -22.308 1.00 93.00 168 GLN A N 1
ATOM 1352 C CA . GLN A 1 168 ? 6.431 -10.409 -22.754 1.00 93.00 168 GLN A CA 1
ATOM 1353 C C . GLN A 1 168 ? 7.264 -9.129 -22.587 1.00 93.00 168 GLN A C 1
ATOM 1355 O O . GLN A 1 168 ? 7.030 -8.160 -23.310 1.00 93.00 168 GLN A O 1
ATOM 1360 N N . ILE A 1 169 ? 8.226 -9.110 -21.657 1.00 93.50 169 ILE A N 1
ATOM 1361 C CA . ILE A 1 169 ? 9.100 -7.957 -21.425 1.00 93.50 169 ILE A CA 1
ATOM 1362 C C . ILE A 1 169 ? 10.077 -7.816 -22.593 1.00 93.50 169 ILE A C 1
ATOM 1364 O O . ILE A 1 169 ? 10.856 -8.721 -22.875 1.00 93.50 169 ILE A O 1
ATOM 1368 N N . ARG A 1 170 ? 10.043 -6.663 -23.267 1.00 91.38 170 ARG A N 1
ATOM 1369 C CA . ARG A 1 170 ? 10.887 -6.371 -24.440 1.00 91.38 170 ARG A CA 1
ATOM 1370 C C . ARG A 1 170 ? 11.973 -5.351 -24.147 1.00 91.38 170 ARG A C 1
ATOM 1372 O O . ARG A 1 170 ? 13.030 -5.389 -24.761 1.00 91.38 170 ARG A O 1
ATOM 1379 N N . ILE A 1 171 ? 11.682 -4.401 -23.262 1.00 88.81 171 ILE A N 1
ATOM 1380 C CA . ILE A 1 171 ? 12.578 -3.291 -22.946 1.00 88.81 171 ILE A CA 1
ATOM 1381 C C . ILE A 1 171 ? 12.663 -3.170 -21.431 1.00 88.81 171 ILE A C 1
ATOM 1383 O O . ILE A 1 171 ? 11.640 -3.092 -20.748 1.00 88.81 171 ILE A O 1
ATOM 1387 N N . VAL A 1 172 ? 13.893 -3.121 -20.930 1.00 90.12 172 VAL A N 1
ATOM 1388 C CA . VAL A 1 172 ? 14.207 -2.809 -19.539 1.00 90.12 172 VAL A CA 1
ATOM 1389 C C . VAL A 1 172 ? 15.073 -1.558 -19.549 1.00 90.12 172 VAL A C 1
ATOM 1391 O O . VAL A 1 172 ? 16.161 -1.568 -20.120 1.00 90.12 172 VAL A O 1
ATOM 1394 N N . SER A 1 173 ? 14.584 -0.482 -18.944 1.00 87.12 173 SER A N 1
ATOM 1395 C CA . SER A 1 173 ? 15.369 0.733 -18.727 1.00 87.12 173 SER A CA 1
ATOM 1396 C C . SER A 1 173 ? 15.899 0.726 -17.303 1.00 87.12 173 SER A C 1
ATOM 1398 O O . SER A 1 173 ? 15.127 0.564 -16.358 1.00 87.12 173 SER A O 1
ATOM 1400 N N . MET A 1 174 ? 17.205 0.912 -17.158 1.00 82.69 174 MET A N 1
ATOM 1401 C CA . MET A 1 174 ? 17.913 0.954 -15.878 1.00 82.69 174 MET A CA 1
ATOM 1402 C C . MET A 1 174 ? 18.812 2.189 -15.875 1.00 82.69 174 MET A C 1
ATOM 1404 O O . MET A 1 174 ? 19.367 2.523 -16.922 1.00 82.69 174 MET A O 1
ATOM 1408 N N . ASP A 1 175 ? 18.958 2.858 -14.731 1.00 66.44 175 ASP A N 1
ATOM 1409 C CA . ASP A 1 175 ? 19.940 3.942 -14.590 1.00 66.44 175 ASP A CA 1
ATOM 1410 C C . ASP A 1 175 ? 21.371 3.388 -14.755 1.00 66.44 175 ASP A C 1
ATOM 1412 O O . ASP A 1 175 ? 21.667 2.279 -14.315 1.00 66.44 175 ASP A O 1
ATOM 1416 N N . GLY A 1 176 ? 22.259 4.129 -15.417 1.00 51.28 176 GLY A N 1
ATOM 1417 C CA . GLY A 1 176 ? 23.561 3.693 -15.937 1.00 51.28 176 GLY A CA 1
ATOM 1418 C C . GLY A 1 176 ? 24.672 3.493 -14.898 1.00 51.28 176 GLY A C 1
ATOM 1419 O O . GLY A 1 176 ? 25.825 3.839 -15.159 1.00 51.28 176 GLY A O 1
ATOM 1420 N N . PHE A 1 177 ? 24.381 2.933 -13.720 1.00 44.62 177 PHE A N 1
ATOM 1421 C CA . PHE A 1 177 ? 25.422 2.599 -12.742 1.00 44.62 177 PHE A CA 1
ATOM 1422 C C . PHE A 1 177 ? 26.285 1.419 -13.243 1.00 44.62 177 PHE A C 1
ATOM 1424 O O . PHE A 1 177 ? 25.769 0.401 -13.688 1.00 44.62 177 PHE A O 1
ATOM 1431 N N . GLN A 1 178 ? 27.614 1.533 -13.161 1.00 42.16 178 GLN A N 1
ATOM 1432 C CA . GLN A 1 178 ? 28.643 0.691 -13.819 1.00 42.16 178 GLN A CA 1
ATOM 1433 C C . GLN A 1 178 ? 28.566 -0.850 -13.645 1.00 42.16 178 GLN A C 1
ATOM 1435 O O . GLN A 1 178 ? 29.378 -1.564 -14.230 1.00 42.16 178 GLN A O 1
ATOM 1440 N N . GLY A 1 179 ? 27.612 -1.399 -12.887 1.00 43.22 179 GLY A N 1
ATOM 1441 C CA . GLY A 1 179 ? 27.387 -2.845 -12.754 1.00 43.22 179 GLY A CA 1
ATOM 1442 C C . GLY A 1 179 ? 26.621 -3.503 -13.913 1.00 43.22 179 GLY A C 1
ATOM 1443 O O . GLY A 1 179 ? 26.582 -4.730 -13.984 1.00 43.22 179 GLY A O 1
ATOM 1444 N N . TYR A 1 180 ? 26.017 -2.730 -14.826 1.00 48.06 180 TYR A N 1
ATOM 1445 C CA . TYR A 1 180 ? 25.123 -3.282 -15.858 1.00 48.06 180 TYR A CA 1
ATOM 1446 C C . TYR A 1 180 ? 25.813 -3.838 -17.105 1.00 48.06 180 TYR A C 1
ATOM 1448 O O . TYR A 1 180 ? 25.188 -4.615 -17.821 1.00 48.06 180 TYR A O 1
ATOM 1456 N N . ALA A 1 181 ? 27.084 -3.514 -17.360 1.00 37.62 181 ALA A N 1
ATOM 1457 C CA . ALA A 1 181 ? 27.773 -3.976 -18.571 1.00 37.62 181 ALA A CA 1
ATOM 1458 C C . ALA A 1 181 ? 27.935 -5.508 -18.628 1.00 37.62 181 ALA A C 1
ATOM 1460 O O . ALA A 1 181 ? 27.961 -6.089 -19.710 1.00 37.62 181 ALA A O 1
ATOM 1461 N N . THR A 1 182 ? 28.000 -6.173 -17.474 1.00 39.38 182 THR A N 1
ATOM 1462 C CA . THR A 1 182 ? 28.210 -7.627 -17.393 1.00 39.38 182 THR A CA 1
ATOM 1463 C C . THR A 1 182 ? 26.902 -8.422 -17.358 1.00 39.38 182 THR A C 1
ATOM 1465 O O . THR A 1 182 ? 26.897 -9.619 -17.6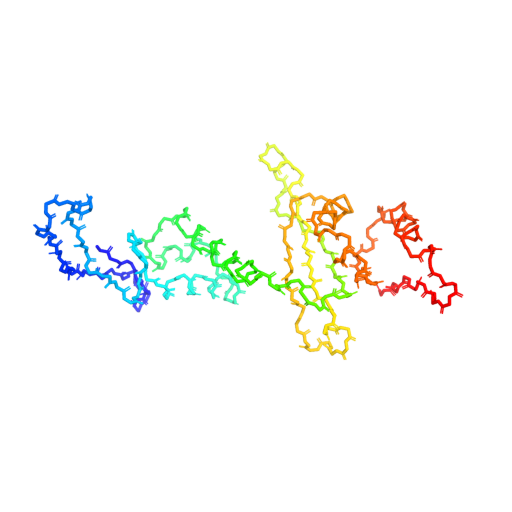39 1.00 39.38 182 THR A O 1
ATOM 1468 N N . ASP A 1 183 ? 25.782 -7.766 -17.034 1.00 38.97 183 ASP A N 1
ATOM 1469 C CA . ASP A 1 183 ? 24.484 -8.417 -16.831 1.00 38.97 183 ASP A CA 1
ATOM 1470 C C . ASP A 1 183 ? 23.468 -8.134 -17.949 1.00 38.97 183 ASP A C 1
ATOM 1472 O O . ASP A 1 183 ? 22.607 -8.988 -18.200 1.00 38.97 183 ASP A O 1
ATOM 1476 N N . SER A 1 184 ? 23.618 -7.023 -18.685 1.00 40.56 184 SER A N 1
ATOM 1477 C CA . SER A 1 184 ? 22.895 -6.772 -19.942 1.00 40.56 184 SER A CA 1
ATOM 1478 C C . SER A 1 184 ? 23.274 -7.787 -21.026 1.00 40.56 184 SER A C 1
ATOM 1480 O O . SER A 1 184 ? 22.389 -8.312 -21.697 1.00 40.56 184 SER A O 1
ATOM 1482 N N . GLN A 1 185 ? 24.545 -8.208 -21.079 1.00 37.53 185 GLN A N 1
ATOM 1483 C CA . GLN A 1 185 ? 25.023 -9.277 -21.972 1.00 37.53 185 GLN A CA 1
ATOM 1484 C C . GLN A 1 185 ? 24.329 -10.634 -21.731 1.00 37.53 185 GLN A C 1
ATOM 1486 O O . GLN A 1 185 ? 24.318 -11.501 -22.606 1.00 37.53 185 GLN A O 1
ATOM 1491 N N . ARG A 1 186 ? 23.705 -10.836 -20.561 1.00 39.38 186 ARG A N 1
ATOM 1492 C CA . ARG A 1 186 ? 22.916 -12.043 -20.249 1.00 39.38 186 ARG A CA 1
ATOM 1493 C C . ARG A 1 186 ? 21.413 -11.897 -20.476 1.00 39.38 186 ARG A C 1
ATOM 1495 O O . ARG A 1 186 ? 20.704 -12.900 -20.476 1.00 39.38 186 ARG A O 1
ATOM 1502 N N . ILE A 1 187 ? 20.929 -10.677 -20.686 1.00 41.91 187 ILE A N 1
ATOM 1503 C CA . ILE A 1 187 ? 19.594 -10.428 -21.246 1.00 41.91 187 ILE A CA 1
ATOM 1504 C C . ILE A 1 187 ? 19.672 -10.489 -22.780 1.00 41.91 187 ILE A C 1
ATOM 1506 O O . ILE A 1 187 ? 18.742 -10.974 -23.417 1.00 41.91 187 ILE A O 1
ATOM 1510 N N . ASP A 1 188 ? 20.827 -10.177 -23.375 1.00 36.41 188 ASP A N 1
ATOM 1511 C CA . ASP A 1 188 ? 21.090 -10.469 -24.788 1.00 36.41 188 ASP A CA 1
ATOM 1512 C C . ASP A 1 188 ?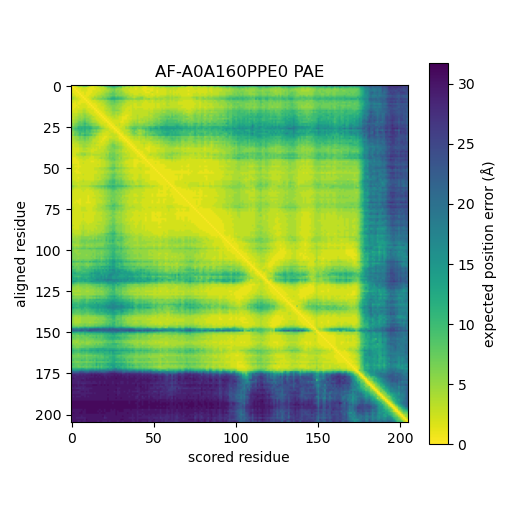 21.076 -11.972 -25.093 1.00 36.41 188 ASP A C 1
ATOM 1514 O O . ASP A 1 188 ? 20.687 -12.353 -26.189 1.00 36.41 188 ASP A O 1
ATOM 1518 N N . SER A 1 189 ? 21.378 -12.860 -24.138 1.00 34.09 189 SER A N 1
ATOM 1519 C CA . SER A 1 189 ? 21.155 -14.310 -24.320 1.00 34.09 189 SER A CA 1
ATOM 1520 C C . SER A 1 189 ? 19.667 -14.689 -24.308 1.00 34.09 189 SER A C 1
ATOM 1522 O O . SER A 1 189 ? 19.293 -15.749 -24.804 1.00 34.09 189 SER A O 1
ATOM 1524 N N . PHE A 1 190 ? 18.820 -13.827 -23.741 1.00 34.34 190 PHE A N 1
ATOM 1525 C CA . PHE A 1 190 ? 17.371 -13.990 -23.695 1.00 34.34 190 PHE A CA 1
ATOM 1526 C C . PHE A 1 190 ? 16.714 -13.513 -25.002 1.00 34.34 190 PHE A C 1
ATOM 1528 O O . PHE A 1 190 ? 15.828 -14.192 -25.517 1.00 34.34 190 PHE A O 1
ATOM 1535 N N . CYS A 1 191 ? 17.207 -12.417 -25.594 1.00 31.19 191 CYS A N 1
ATOM 1536 C CA . CYS A 1 191 ? 16.736 -11.898 -26.887 1.00 31.19 191 CYS A CA 1
ATOM 1537 C C . CYS A 1 191 ? 17.443 -12.495 -28.124 1.00 31.19 191 CYS A C 1
ATOM 1539 O O . CYS A 1 191 ? 16.823 -12.580 -29.177 1.00 31.19 191 CYS A O 1
ATOM 1541 N N . SER A 1 192 ? 18.695 -12.962 -28.040 1.00 31.12 192 SER A N 1
ATOM 1542 C CA . SER A 1 192 ? 19.454 -13.435 -29.223 1.00 31.12 192 SER A CA 1
ATOM 1543 C C . SER A 1 192 ? 19.070 -14.831 -29.724 1.00 31.12 192 SER A C 1
ATOM 1545 O O . SER A 1 192 ? 19.608 -15.279 -30.732 1.00 31.12 192 SER A O 1
ATOM 1547 N N . SER A 1 193 ? 18.168 -15.550 -29.047 1.00 30.59 193 SER A N 1
ATOM 1548 C CA . SER A 1 193 ? 17.768 -16.899 -29.481 1.00 30.59 193 SER A CA 1
ATOM 1549 C C . SER A 1 193 ? 16.593 -16.928 -30.462 1.00 30.59 193 SER A C 1
ATOM 1551 O O . SER A 1 193 ? 16.268 -18.008 -30.958 1.00 30.59 193 SER A O 1
ATOM 1553 N N . ARG A 1 194 ? 15.954 -15.791 -30.779 1.00 36.31 194 ARG A N 1
ATOM 1554 C CA . ARG A 1 194 ? 14.865 -15.753 -31.767 1.00 36.31 194 ARG A CA 1
ATOM 1555 C C . ARG A 1 194 ? 14.924 -14.507 -32.643 1.00 36.31 194 ARG A C 1
ATOM 1557 O O . ARG A 1 194 ? 14.652 -13.403 -32.194 1.00 36.31 194 ARG A O 1
ATOM 1564 N N . ASP A 1 195 ? 15.240 -14.780 -33.905 1.00 31.19 195 ASP A N 1
ATOM 1565 C CA . ASP A 1 195 ? 15.045 -13.964 -35.101 1.00 31.19 195 ASP A CA 1
ATOM 1566 C C . ASP A 1 195 ? 15.850 -12.659 -35.182 1.00 31.19 195 ASP A C 1
ATOM 1568 O O . ASP A 1 195 ? 15.498 -11.608 -34.650 1.00 31.19 195 ASP A O 1
ATOM 1572 N N . GLY A 1 196 ? 16.945 -12.729 -35.946 1.00 32.03 196 GLY A N 1
ATOM 1573 C CA . GLY A 1 196 ? 17.870 -11.631 -36.219 1.00 32.03 196 GLY A CA 1
ATOM 1574 C C . GLY A 1 196 ? 17.280 -10.518 -37.084 1.00 32.03 196 GLY A C 1
ATOM 1575 O O . GLY A 1 196 ? 17.678 -10.353 -38.234 1.00 32.03 196 GLY A O 1
ATOM 1576 N N . SER A 1 197 ? 16.350 -9.731 -36.543 1.00 30.75 197 SER A N 1
ATOM 1577 C CA . SER A 1 197 ? 15.818 -8.560 -37.259 1.00 30.75 197 SER A CA 1
ATOM 1578 C C . SER A 1 197 ? 15.341 -7.387 -36.394 1.00 30.75 197 SER A C 1
ATOM 1580 O O . SER A 1 197 ? 14.641 -6.516 -36.905 1.00 30.75 197 SER A O 1
ATOM 1582 N N . ILE A 1 198 ? 15.748 -7.273 -35.122 1.00 33.78 198 ILE A N 1
ATOM 1583 C CA . ILE A 1 198 ? 15.506 -6.041 -34.346 1.00 33.78 198 ILE A CA 1
ATOM 1584 C C . ILE A 1 198 ? 16.731 -5.716 -33.478 1.00 33.78 198 ILE A C 1
ATOM 1586 O O . ILE A 1 198 ? 17.046 -6.494 -32.578 1.00 33.78 198 ILE A O 1
ATOM 1590 N N . PRO A 1 199 ? 17.438 -4.592 -33.702 1.00 29.69 199 PRO A N 1
ATOM 1591 C CA . PRO A 1 199 ? 18.557 -4.224 -32.848 1.00 29.69 199 PRO A CA 1
ATOM 1592 C C . PRO A 1 199 ? 18.036 -3.828 -31.459 1.00 29.69 199 PRO A C 1
ATOM 1594 O O . PRO A 1 199 ? 17.250 -2.887 -31.323 1.00 29.69 199 PRO A O 1
ATOM 1597 N N . CYS A 1 200 ? 18.494 -4.540 -30.423 1.00 32.94 200 CYS A N 1
ATOM 1598 C CA . CYS A 1 200 ? 18.426 -4.097 -29.031 1.00 32.94 200 CYS A CA 1
ATOM 1599 C C . CYS A 1 200 ? 19.268 -2.823 -28.886 1.00 32.94 200 CYS A C 1
ATOM 1601 O O . CYS A 1 200 ? 20.462 -2.865 -28.601 1.00 32.94 200 CYS A O 1
ATOM 1603 N N . GLY A 1 201 ? 18.653 -1.670 -29.129 1.00 28.11 201 GLY A N 1
ATOM 1604 C CA . GLY A 1 201 ? 19.243 -0.387 -28.786 1.00 28.11 201 GLY A CA 1
ATOM 1605 C C . GLY A 1 201 ? 19.158 -0.183 -27.279 1.00 28.11 201 GLY A C 1
ATOM 1606 O O . GLY A 1 201 ? 18.078 0.094 -26.758 1.00 28.11 201 GLY A O 1
ATOM 1607 N N . ALA A 1 202 ? 20.290 -0.285 -26.583 1.00 30.91 202 ALA A N 1
ATOM 1608 C CA . ALA A 1 202 ? 20.464 0.391 -25.307 1.00 30.91 202 ALA A CA 1
ATOM 1609 C C . ALA A 1 202 ? 20.370 1.900 -25.583 1.00 30.91 202 ALA A C 1
ATOM 1611 O O . ALA A 1 202 ? 21.322 2.516 -26.055 1.00 30.91 202 ALA A O 1
ATOM 1612 N N . ALA A 1 203 ? 19.191 2.484 -25.381 1.00 24.53 203 ALA A N 1
ATOM 1613 C CA . ALA A 1 203 ? 19.031 3.927 -25.450 1.00 24.53 203 ALA A CA 1
ATOM 1614 C C . ALA A 1 203 ? 19.568 4.520 -24.144 1.00 24.53 203 ALA A C 1
ATOM 1616 O O . ALA A 1 203 ? 18.870 4.552 -23.133 1.00 24.53 203 ALA A O 1
ATOM 1617 N N . SER A 1 204 ? 20.830 4.941 -24.174 1.00 25.20 204 SER A N 1
ATOM 1618 C CA . SER A 1 204 ? 21.367 5.925 -23.240 1.00 25.20 204 SER A CA 1
ATOM 1619 C C . SER A 1 204 ? 20.640 7.251 -23.465 1.00 25.20 204 SER A C 1
ATOM 1621 O O . SER A 1 204 ? 20.679 7.775 -24.582 1.00 25.20 204 SER A O 1
ATOM 1623 N N . TRP A 1 205 ? 19.993 7.771 -22.426 1.00 28.39 205 TRP A N 1
ATOM 1624 C CA . TRP A 1 205 ? 19.682 9.194 -22.308 1.00 28.39 205 TRP A CA 1
ATOM 1625 C C . TRP A 1 205 ? 20.656 9.804 -21.311 1.00 28.39 205 TRP A C 1
ATOM 1627 O O . TRP A 1 205 ? 20.872 9.156 -20.261 1.00 28.39 205 TRP A O 1
#

Sequence (205 aa):
MLIDLPIVGFPTKLRIRLPRYRCTNPKCKQKYFQAELSCADHGKKVTHRVTRWILQRLAIYRMSVHATLKALGIGWDLTCQLALDMCRELVYNDPHHLDGAYVIGVDEHKWSHNRAKHGDGFVTVIVDMTGHRHNSRCPARLLDVVPGRSANALRSWLADRGEKFRNQIRIVSMDGFQGYATDSQRIDSFCSSRDGSIPCGAASW

Organism: NCBI:txid2506452